Protein AF-A0A835YPR8-F1 (afdb_monomer_lite)

Radius of gyration: 21.12 Å; chains: 1; bounding box: 54×53×54 Å

Organism: NCBI:txid303371

Structure (mmCIF, N/CA/C/O backbone):
data_AF-A0A835YPR8-F1
#
_entry.id   AF-A0A835YPR8-F1
#
loop_
_atom_site.group_PDB
_atom_site.id
_atom_site.type_symbol
_atom_site.label_atom_id
_atom_site.label_alt_id
_atom_site.label_comp_id
_atom_site.label_asym_id
_atom_site.label_entity_id
_atom_site.label_seq_id
_atom_site.pdbx_PDB_ins_code
_atom_site.Cartn_x
_atom_site.Cartn_y
_atom_site.Cartn_z
_atom_site.occupancy
_atom_site.B_iso_or_equiv
_atom_site.auth_seq_id
_atom_site.auth_comp_id
_atom_site.auth_asym_id
_atom_site.auth_atom_id
_atom_site.pdbx_PDB_model_num
ATOM 1 N N . MET A 1 1 ? 5.626 -18.221 6.743 1.00 25.31 1 MET A N 1
ATOM 2 C CA . MET A 1 1 ? 4.381 -17.603 7.252 1.00 25.31 1 MET A CA 1
ATOM 3 C C . MET A 1 1 ? 4.537 -16.105 7.113 1.00 25.31 1 MET A C 1
ATOM 5 O O . MET A 1 1 ? 5.560 -15.636 7.593 1.00 25.31 1 MET A O 1
ATOM 9 N N . VAL A 1 2 ? 3.663 -15.399 6.387 1.00 25.19 2 VAL A N 1
ATOM 10 C CA . VAL A 1 2 ? 3.864 -14.004 5.937 1.00 25.19 2 VAL A CA 1
ATOM 11 C C . VAL A 1 2 ? 2.507 -13.285 5.785 1.00 25.19 2 VAL A C 1
ATOM 13 O O . VAL A 1 2 ? 1.526 -13.966 5.532 1.00 25.19 2 VAL A O 1
ATOM 16 N N . VAL A 1 3 ? 2.432 -11.959 6.000 1.00 24.17 3 VAL A N 1
ATOM 17 C CA . VAL A 1 3 ? 1.214 -11.118 5.876 1.00 24.17 3 VAL A CA 1
ATOM 18 C C . VAL A 1 3 ? 1.464 -9.903 4.958 1.00 24.17 3 VAL A C 1
ATOM 20 O O . VAL A 1 3 ? 2.558 -9.334 4.988 1.00 24.17 3 VAL A O 1
ATOM 23 N N . TRP A 1 4 ? 0.429 -9.548 4.177 1.00 26.36 4 TRP A N 1
ATOM 24 C CA . TRP A 1 4 ? 0.338 -8.565 3.076 1.00 26.36 4 TRP A CA 1
ATOM 25 C C . TRP A 1 4 ? 0.323 -7.077 3.503 1.00 26.36 4 TRP A C 1
ATOM 27 O O . TRP A 1 4 ? 0.083 -6.748 4.667 1.00 26.36 4 TRP A O 1
ATOM 37 N N . SER A 1 5 ? 0.621 -6.175 2.558 1.00 27.05 5 SER A N 1
ATOM 38 C CA . SER A 1 5 ? 0.618 -4.702 2.674 1.00 27.05 5 SER A CA 1
ATOM 39 C C . SER A 1 5 ? 0.740 -4.089 1.269 1.00 27.05 5 SER A C 1
ATOM 41 O O . SER A 1 5 ? 1.417 -4.672 0.434 1.00 27.05 5 SER A O 1
ATOM 43 N N . HIS A 1 6 ? 0.129 -2.942 0.974 1.00 33.72 6 HIS A N 1
ATOM 44 C CA . HIS A 1 6 ? 0.598 -2.079 -0.123 1.00 33.72 6 HIS A CA 1
ATOM 45 C C . HIS A 1 6 ? 1.735 -1.197 0.403 1.00 33.72 6 HIS A C 1
ATOM 47 O O . HIS A 1 6 ? 1.997 -1.163 1.611 1.00 33.72 6 HIS A O 1
ATOM 53 N N . GLY A 1 7 ? 2.492 -0.593 -0.504 1.00 24.62 7 GLY A N 1
ATOM 54 C CA . GLY A 1 7 ? 3.669 0.183 -0.165 1.00 24.62 7 GLY A CA 1
ATOM 55 C C . GLY A 1 7 ? 3.858 1.348 -1.114 1.00 24.62 7 GLY A C 1
ATOM 56 O O . GLY A 1 7 ? 4.845 1.343 -1.848 1.00 24.62 7 GLY A O 1
ATOM 57 N N . LEU A 1 8 ? 2.987 2.352 -1.017 1.00 27.53 8 LEU A N 1
ATOM 58 C CA . LEU A 1 8 ? 3.329 3.749 -1.267 1.00 27.53 8 LEU A CA 1
ATOM 59 C C . LEU A 1 8 ? 2.790 4.582 -0.096 1.00 27.53 8 LEU A C 1
ATOM 61 O O . LEU A 1 8 ? 1.647 5.018 -0.037 1.00 27.53 8 LEU A O 1
ATOM 65 N N . GLY A 1 9 ? 3.643 4.765 0.915 1.00 25.50 9 GLY A N 1
ATOM 66 C CA . GLY A 1 9 ? 3.306 5.590 2.065 1.00 25.50 9 GLY A CA 1
ATOM 67 C C . GLY A 1 9 ? 3.142 7.050 1.652 1.00 25.50 9 GLY A C 1
ATOM 68 O O . GLY A 1 9 ? 4.135 7.735 1.411 1.00 25.50 9 GLY A O 1
ATOM 69 N N . CYS A 1 10 ? 1.912 7.556 1.664 1.00 26.72 10 CYS A N 1
ATOM 70 C CA . CYS A 1 10 ? 1.673 8.990 1.729 1.00 26.72 10 CYS A CA 1
ATOM 71 C C . CYS A 1 10 ? 1.987 9.459 3.159 1.00 26.72 10 CYS A C 1
ATOM 73 O O . CYS A 1 10 ? 1.158 9.396 4.066 1.00 26.72 10 CYS A O 1
ATOM 75 N N . SER A 1 11 ? 3.225 9.902 3.396 1.00 25.67 11 SER A N 1
ATOM 76 C CA . SER A 1 11 ? 3.555 10.614 4.627 1.00 25.67 11 SER A CA 1
ATOM 77 C C . SER A 1 11 ? 2.973 12.025 4.543 1.00 25.67 11 SER A C 1
ATOM 79 O O . SER A 1 11 ? 3.531 12.877 3.847 1.00 25.67 11 SER A O 1
ATOM 81 N N . SER A 1 12 ? 1.916 12.332 5.296 1.00 29.94 12 SER A N 1
ATOM 82 C CA . SER A 1 12 ? 1.692 13.722 5.689 1.00 29.94 12 SER A CA 1
ATOM 83 C C . SER A 1 12 ? 2.864 14.114 6.594 1.00 29.94 12 SER A C 1
ATOM 85 O O . SER A 1 12 ? 2.920 13.721 7.761 1.00 29.94 12 SER A O 1
ATOM 87 N N . ARG A 1 13 ? 3.864 14.823 6.057 1.00 29.16 13 ARG A N 1
ATOM 88 C CA . ARG A 1 13 ? 4.950 15.377 6.873 1.00 29.16 13 ARG A CA 1
ATOM 89 C C . ARG A 1 13 ? 4.340 16.381 7.851 1.00 29.16 13 ARG A C 1
ATOM 91 O O . ARG A 1 13 ? 4.057 17.510 7.473 1.00 29.16 13 ARG A O 1
ATOM 98 N N . SER A 1 14 ? 4.191 16.006 9.118 1.00 28.14 14 SER A N 1
ATOM 99 C CA . SER A 1 14 ? 4.173 16.985 10.202 1.00 28.14 14 SER A CA 1
ATOM 100 C C . SER A 1 14 ? 5.612 17.156 10.685 1.00 28.14 14 SER A C 1
ATOM 102 O O . SER A 1 14 ? 6.095 16.396 11.527 1.00 28.14 14 SER A O 1
ATOM 104 N N . SER A 1 15 ? 6.344 18.118 10.129 1.00 23.69 15 SER A N 1
ATOM 105 C CA . SER A 1 15 ? 7.603 18.540 10.739 1.00 23.69 15 SER A CA 1
ATOM 106 C C . SER A 1 15 ? 7.287 19.195 12.082 1.00 23.69 15 SER A C 1
ATOM 108 O O . SER A 1 15 ? 6.647 20.244 12.127 1.00 23.69 15 SER A O 1
ATOM 110 N N . ARG A 1 16 ? 7.762 18.607 13.187 1.00 28.36 16 ARG A N 1
ATOM 111 C CA . ARG A 1 16 ? 8.001 19.369 14.420 1.00 28.36 16 ARG A CA 1
ATOM 112 C C . ARG A 1 16 ? 9.171 20.310 14.133 1.00 28.36 16 ARG A C 1
ATOM 114 O O . ARG A 1 16 ? 10.325 19.951 14.327 1.00 28.36 16 ARG A O 1
ATOM 121 N N . GLY A 1 17 ? 8.855 21.473 13.578 1.00 23.34 17 GLY A N 1
ATOM 122 C CA . GLY A 1 17 ? 9.789 22.545 13.272 1.00 23.34 17 GLY A CA 1
ATOM 123 C C . GLY A 1 17 ? 9.183 23.850 13.754 1.00 23.34 17 GLY A C 1
ATOM 124 O O . GLY A 1 17 ? 8.101 24.243 13.332 1.00 23.34 17 GLY A O 1
ATOM 125 N N . THR A 1 18 ? 9.861 24.474 14.702 1.00 27.58 18 THR A N 1
ATOM 126 C CA . THR A 1 18 ? 9.587 25.803 15.239 1.00 27.58 18 THR A CA 1
ATOM 127 C C . THR A 1 18 ? 9.317 26.830 14.133 1.00 27.58 18 THR A C 1
ATOM 129 O O . THR A 1 18 ? 10.159 27.015 13.261 1.00 27.58 18 THR A O 1
ATOM 132 N N . GLY A 1 19 ? 8.182 27.531 14.219 1.00 35.88 19 GLY A N 1
ATOM 133 C CA . GLY A 1 19 ? 7.984 28.867 13.648 1.00 35.88 19 GLY A CA 1
ATOM 134 C C . GLY A 1 19 ? 8.119 29.010 12.130 1.00 35.88 19 GLY A C 1
ATOM 135 O O . GLY A 1 19 ? 9.126 29.495 11.636 1.00 35.88 19 GLY A O 1
ATOM 136 N N . SER A 1 20 ? 7.063 28.685 11.392 1.00 28.92 20 SER A N 1
ATOM 137 C CA . SER A 1 20 ? 6.518 29.502 10.292 1.00 28.92 20 SER A CA 1
ATOM 138 C C . SER A 1 20 ? 5.337 28.750 9.678 1.00 28.92 20 SER A C 1
ATOM 140 O O . SER A 1 20 ? 5.299 27.523 9.661 1.00 28.92 20 SER A O 1
ATOM 142 N N . SER A 1 21 ? 4.319 29.487 9.253 1.00 33.50 21 SER A N 1
ATOM 143 C CA . SER A 1 21 ? 3.087 28.986 8.647 1.00 33.50 21 SER A CA 1
ATOM 144 C C . SER A 1 21 ? 3.374 28.247 7.335 1.00 33.50 21 SER A C 1
ATOM 146 O O . SER A 1 21 ? 3.358 28.844 6.261 1.00 33.50 21 SER A O 1
ATOM 148 N N . GLN A 1 22 ? 3.649 26.949 7.406 1.00 37.03 22 GLN A N 1
ATOM 149 C CA . GLN A 1 22 ? 3.585 26.077 6.241 1.00 37.03 22 GLN A CA 1
ATOM 150 C C . GLN A 1 22 ? 2.123 25.707 6.008 1.00 37.03 22 GLN A C 1
ATOM 152 O O . GLN A 1 22 ? 1.505 25.025 6.827 1.00 37.03 22 GLN A O 1
ATOM 157 N N . GLU A 1 23 ? 1.560 26.203 4.906 1.00 42.19 23 GLU A N 1
ATOM 158 C CA . GLU A 1 23 ? 0.269 25.752 4.392 1.00 42.19 23 GLU A CA 1
ATOM 159 C C . GLU A 1 23 ? 0.262 24.219 4.359 1.00 42.19 23 GLU A C 1
ATOM 161 O O . GLU A 1 23 ? 1.163 23.585 3.800 1.00 42.19 23 GLU A O 1
ATOM 166 N N . ARG A 1 24 ? -0.732 23.609 5.014 1.00 54.81 24 ARG A N 1
ATOM 167 C CA . ARG A 1 24 ? -0.944 22.163 4.946 1.00 54.81 24 ARG A CA 1
ATOM 168 C C . ARG A 1 24 ? -1.241 21.820 3.487 1.00 54.81 24 ARG A C 1
ATOM 170 O O . ARG A 1 24 ? -2.335 22.099 3.012 1.00 54.81 24 ARG A O 1
ATOM 177 N N . LYS A 1 25 ? -0.266 21.239 2.781 1.00 64.00 25 LYS A N 1
ATOM 178 C CA . LYS A 1 25 ? -0.488 20.685 1.443 1.00 64.00 25 LYS A CA 1
ATOM 179 C C . LYS A 1 25 ? -1.473 19.529 1.567 1.00 64.00 25 LYS A C 1
ATOM 181 O O . LYS A 1 25 ? -1.164 18.528 2.214 1.00 64.00 25 LYS A O 1
ATOM 186 N N . ASP A 1 26 ? -2.651 19.697 0.984 1.00 73.81 26 ASP A N 1
ATOM 187 C CA . ASP A 1 26 ? -3.618 18.619 0.860 1.00 73.81 26 ASP A CA 1
ATOM 188 C C . ASP A 1 26 ? -3.205 17.724 -0.306 1.00 73.81 26 ASP A C 1
ATOM 190 O O . ASP A 1 26 ? -3.221 18.144 -1.463 1.00 73.81 26 ASP A O 1
ATOM 194 N N . ASN A 1 27 ? -2.752 16.514 0.013 1.00 77.69 27 ASN A N 1
ATOM 195 C CA . ASN A 1 27 ? -2.231 15.606 -0.991 1.00 77.69 27 ASN A CA 1
ATOM 196 C C . ASN A 1 27 ? -3.365 14.760 -1.574 1.00 77.69 27 ASN A C 1
ATOM 198 O O . ASN A 1 27 ? -3.829 13.828 -0.919 1.00 77.69 27 ASN A O 1
ATOM 202 N N . LEU A 1 28 ? -3.846 15.119 -2.768 1.00 80.94 28 LEU A N 1
ATOM 203 C CA . LEU A 1 28 ? -4.968 14.448 -3.442 1.00 80.94 28 LEU A CA 1
ATOM 204 C C . LEU A 1 28 ? -6.220 14.282 -2.551 1.00 80.94 28 LEU A C 1
ATOM 206 O O . LEU A 1 28 ? -6.930 13.275 -2.624 1.00 80.94 28 LEU A O 1
ATOM 210 N N . GLY A 1 29 ? -6.502 15.264 -1.689 1.00 85.38 29 GLY A N 1
ATOM 211 C CA . GLY A 1 29 ? -7.652 15.235 -0.779 1.00 85.38 29 GLY A CA 1
ATOM 212 C C . GLY A 1 29 ? -7.444 14.428 0.505 1.00 85.38 29 GLY A C 1
ATOM 213 O O . GLY A 1 29 ? -8.376 14.320 1.300 1.00 85.38 29 GLY A O 1
ATOM 214 N N . PHE A 1 30 ? -6.264 13.839 0.732 1.00 87.12 30 PHE A N 1
ATOM 215 C CA . PHE A 1 30 ? -6.024 12.991 1.900 1.00 87.12 30 PHE A CA 1
ATOM 216 C C . PHE A 1 30 ? -6.062 13.769 3.220 1.00 87.12 30 PHE A C 1
ATOM 218 O O . PHE A 1 30 ? -6.621 13.289 4.207 1.00 87.12 30 PHE A O 1
ATOM 225 N N . ALA A 1 31 ? -5.489 14.978 3.266 1.00 83.38 31 ALA A N 1
ATOM 226 C CA . ALA A 1 31 ? -5.478 15.760 4.501 1.00 83.38 31 ALA A CA 1
ATOM 227 C C . ALA A 1 31 ? -6.904 16.175 4.873 1.00 83.38 31 ALA A C 1
ATOM 229 O O . ALA A 1 31 ? -7.288 16.086 6.039 1.00 83.38 31 ALA A O 1
ATOM 230 N N . HIS A 1 32 ? -7.697 16.565 3.875 1.00 86.62 32 HIS A N 1
ATOM 231 C CA . HIS A 1 32 ? -9.115 16.845 4.056 1.00 86.62 32 HIS A CA 1
ATOM 232 C C . HIS A 1 32 ? -9.889 15.603 4.520 1.00 86.62 32 HIS A C 1
ATOM 234 O O . HIS A 1 32 ? -10.604 15.666 5.517 1.00 86.62 32 HIS A O 1
ATOM 240 N N . PHE A 1 33 ? -9.675 14.453 3.871 1.00 91.81 33 PHE A N 1
ATOM 241 C CA . PHE A 1 33 ? -10.305 13.179 4.227 1.00 91.81 33 PHE A CA 1
ATOM 242 C C . PHE A 1 33 ? -10.088 12.806 5.700 1.00 91.81 33 PHE A C 1
ATOM 244 O O . PHE A 1 33 ? -11.042 12.420 6.379 1.00 91.81 33 PHE A O 1
ATOM 251 N N . VAL A 1 34 ? -8.852 12.946 6.199 1.00 89.19 34 VAL A N 1
ATOM 252 C CA . VAL A 1 34 ? -8.500 12.666 7.601 1.00 89.19 34 VAL A CA 1
ATOM 253 C C . VAL A 1 34 ? -9.155 13.665 8.554 1.00 89.19 34 VAL A C 1
ATOM 255 O O . VAL A 1 34 ? -9.670 13.258 9.593 1.00 89.19 34 VAL A O 1
ATOM 258 N N . LEU A 1 35 ? -9.155 14.959 8.215 1.00 88.81 35 LEU A N 1
ATOM 259 C CA . LEU A 1 35 ? -9.740 16.005 9.061 1.00 88.81 35 LEU A CA 1
ATOM 260 C C . LEU A 1 35 ? -11.258 15.857 9.207 1.00 88.81 35 LEU A C 1
ATOM 262 O O . LEU A 1 35 ? -11.773 16.014 10.312 1.00 88.81 35 LEU A O 1
ATOM 266 N N . GLU A 1 36 ? -11.966 15.513 8.132 1.00 92.81 36 GLU A N 1
ATOM 267 C CA . GLU A 1 36 ? -13.414 15.265 8.174 1.00 92.81 36 GLU A CA 1
ATOM 268 C C . GLU A 1 36 ? -13.797 14.021 8.984 1.00 92.81 36 GLU A C 1
ATOM 270 O O . GLU A 1 36 ? -14.925 13.923 9.455 1.00 92.81 36 GLU A O 1
ATOM 275 N N . ARG A 1 37 ? -12.864 13.076 9.151 1.00 93.50 37 ARG A N 1
ATOM 276 C CA . ARG A 1 37 ? -13.060 11.788 9.842 1.00 93.50 37 ARG A CA 1
ATOM 277 C C . ARG A 1 37 ? -12.245 11.705 11.130 1.00 93.50 37 ARG A C 1
ATOM 279 O O . ARG A 1 37 ? -11.821 10.621 11.540 1.00 93.50 37 ARG A O 1
ATOM 286 N N . ALA A 1 38 ? -11.953 12.852 11.743 1.00 90.25 38 ALA A N 1
ATOM 287 C CA . ALA A 1 38 ? -11.053 12.938 12.889 1.00 90.25 38 ALA A CA 1
ATOM 288 C C . ALA A 1 38 ? -11.496 12.040 14.058 1.00 90.25 38 ALA A C 1
ATOM 290 O O . ALA A 1 38 ? -10.653 11.468 14.741 1.00 90.25 38 ALA A O 1
ATOM 291 N N . ASP A 1 39 ? -12.800 11.863 14.257 1.00 93.88 39 ASP A N 1
ATOM 292 C CA . ASP A 1 39 ? -13.405 10.966 15.245 1.00 93.88 39 ASP A CA 1
ATOM 293 C C . ASP A 1 39 ? -13.124 9.478 14.958 1.00 93.88 39 ASP A C 1
ATOM 295 O O . ASP A 1 39 ? -12.775 8.719 15.871 1.00 93.88 39 ASP A O 1
ATOM 299 N N . VAL A 1 40 ? -13.195 9.064 13.690 1.00 94.19 40 VAL A N 1
ATOM 300 C CA . VAL A 1 40 ? -12.846 7.705 13.250 1.00 94.19 40 VAL A CA 1
ATOM 301 C C . VAL A 1 40 ? -11.364 7.439 13.499 1.00 94.19 40 VAL A C 1
ATOM 303 O O . VAL A 1 40 ? -11.005 6.442 14.129 1.00 94.19 40 VAL A O 1
ATOM 306 N N . PHE A 1 41 ? -10.490 8.355 13.073 1.00 94.38 41 PHE A N 1
ATOM 307 C CA . PHE A 1 41 ? -9.047 8.228 13.294 1.00 94.38 41 PHE A CA 1
ATOM 308 C C . PHE A 1 41 ? -8.683 8.278 14.782 1.00 94.38 41 PHE A C 1
ATOM 310 O O . PHE A 1 41 ? -7.836 7.501 15.226 1.00 94.38 41 PHE A O 1
ATOM 317 N N . GLN A 1 42 ? -9.354 9.112 15.579 1.00 93.00 42 GLN A N 1
ATOM 318 C CA . GLN A 1 42 ? -9.166 9.145 17.029 1.00 93.00 42 GLN A CA 1
ATOM 319 C C . GLN A 1 42 ? -9.588 7.823 17.679 1.00 93.00 42 GLN A C 1
ATOM 321 O O . GLN A 1 42 ? -8.906 7.344 18.582 1.00 93.00 42 GLN A O 1
ATOM 326 N N . SER A 1 43 ? -10.662 7.194 17.199 1.00 95.19 43 SER A N 1
ATOM 327 C CA . SER A 1 43 ? -11.097 5.876 17.678 1.00 95.19 43 SER A CA 1
ATOM 328 C C . SER A 1 43 ? -10.049 4.798 17.398 1.00 95.19 43 SER A C 1
ATOM 330 O O . SER A 1 43 ? -9.753 3.991 18.280 1.00 95.19 43 SER A O 1
ATOM 332 N N . LEU A 1 44 ? -9.428 4.826 16.213 1.00 95.44 44 LEU A N 1
ATOM 333 C CA . LEU A 1 44 ? -8.312 3.940 15.870 1.00 95.44 44 LEU A CA 1
ATOM 334 C C . LEU A 1 44 ? -7.089 4.192 16.762 1.00 95.44 44 LEU A C 1
ATOM 336 O O . LEU A 1 44 ? -6.524 3.245 17.301 1.00 95.44 44 LEU A O 1
ATOM 340 N N . VAL A 1 45 ? -6.702 5.454 16.969 1.00 95.31 45 VAL A N 1
ATOM 341 C CA . VAL A 1 45 ? -5.589 5.821 17.864 1.00 95.31 45 VAL A CA 1
ATOM 342 C C . VAL A 1 45 ? -5.853 5.349 19.294 1.00 95.31 45 VAL A C 1
ATOM 344 O O . VAL A 1 45 ? -4.972 4.759 19.916 1.00 95.31 45 VAL A O 1
ATOM 347 N N . ASN A 1 46 ? -7.069 5.546 19.800 1.00 95.00 46 ASN A N 1
ATOM 348 C CA . ASN A 1 46 ? -7.452 5.113 21.141 1.00 95.00 46 ASN A CA 1
ATOM 349 C C . ASN A 1 46 ? -7.437 3.585 21.273 1.00 95.00 46 ASN A C 1
ATOM 351 O O . ASN A 1 46 ? -7.040 3.076 22.315 1.00 95.00 46 ASN A O 1
ATOM 355 N N . ALA A 1 47 ? -7.824 2.842 20.232 1.00 96.19 47 ALA A N 1
ATOM 356 C CA . ALA A 1 47 ? -7.714 1.384 20.237 1.00 96.19 47 ALA A CA 1
ATOM 357 C C . ALA A 1 47 ? -6.254 0.926 20.377 1.00 96.19 47 ALA A C 1
ATOM 359 O O . ALA A 1 47 ? -5.959 0.048 21.187 1.00 96.19 47 ALA A O 1
ATOM 360 N N . VAL A 1 48 ? -5.327 1.580 19.667 1.00 95.25 48 VAL A N 1
ATOM 361 C CA . VAL A 1 48 ? -3.890 1.303 19.808 1.00 95.25 48 VAL A CA 1
ATOM 362 C C . VAL A 1 48 ? -3.399 1.641 21.215 1.00 95.25 48 VAL A C 1
ATOM 364 O O . VAL A 1 48 ? -2.738 0.806 21.823 1.00 95.25 48 VAL A O 1
ATOM 367 N N . ARG A 1 49 ? -3.749 2.818 21.752 1.00 95.81 49 ARG A N 1
ATOM 368 C CA . ARG A 1 49 ? -3.369 3.265 23.108 1.00 95.81 49 ARG A CA 1
ATOM 369 C C . ARG A 1 49 ? -3.820 2.303 24.196 1.00 95.81 49 ARG A C 1
ATOM 371 O O . ARG A 1 49 ? -3.009 1.913 25.029 1.00 95.81 49 ARG A O 1
ATOM 378 N N . ARG A 1 50 ? -5.075 1.847 24.125 1.00 97.00 50 ARG A N 1
ATOM 379 C CA . ARG A 1 50 ? -5.607 0.814 25.025 1.00 97.00 50 ARG A CA 1
ATOM 380 C C . ARG A 1 50 ? -4.838 -0.497 24.904 1.00 97.00 50 ARG A C 1
ATOM 382 O O . ARG A 1 50 ? -4.533 -1.117 25.914 1.00 97.00 50 ARG A O 1
ATOM 389 N N . ALA A 1 51 ? -4.514 -0.921 23.682 1.00 96.50 51 ALA A N 1
ATOM 390 C CA . ALA A 1 51 ? -3.786 -2.167 23.456 1.00 96.50 51 ALA A CA 1
ATOM 391 C C . ALA A 1 51 ? -2.346 -2.137 23.997 1.00 96.50 51 ALA A C 1
ATOM 393 O O . ALA A 1 51 ? -1.816 -3.189 24.351 1.00 96.50 51 ALA A O 1
ATOM 394 N N . VAL A 1 52 ? -1.721 -0.956 24.060 1.00 96.19 52 VAL A N 1
ATOM 395 C CA . VAL A 1 52 ? -0.373 -0.779 24.626 1.00 96.19 52 VAL A CA 1
ATOM 396 C C . VAL A 1 52 ? -0.368 -0.306 26.083 1.00 96.19 52 VAL A C 1
ATOM 398 O O . VAL A 1 52 ? 0.716 -0.163 26.641 1.00 96.19 52 VAL A O 1
ATOM 401 N N . ASP A 1 53 ? -1.542 -0.089 26.685 1.00 96.88 53 ASP A N 1
ATOM 402 C CA . ASP A 1 53 ? -1.718 0.447 28.044 1.00 96.88 53 ASP A CA 1
ATOM 403 C C . ASP A 1 53 ? -0.945 1.766 28.278 1.00 96.88 53 ASP A C 1
ATOM 405 O O . ASP A 1 53 ? -0.308 1.977 29.308 1.00 96.88 53 ASP A O 1
ATOM 409 N N . ASP A 1 54 ? -0.957 2.650 27.271 1.00 93.88 54 ASP A N 1
ATOM 410 C CA . ASP A 1 54 ? -0.276 3.953 27.291 1.00 93.88 54 ASP A CA 1
ATOM 411 C C . ASP A 1 54 ? -1.098 5.000 26.520 1.00 93.88 54 ASP A C 1
ATOM 413 O O . ASP A 1 54 ? -1.044 5.092 25.286 1.00 93.88 54 ASP A O 1
ATOM 417 N N . GLU A 1 55 ? -1.859 5.803 27.267 1.00 92.31 55 GLU A N 1
ATOM 418 C CA . GLU A 1 55 ? -2.716 6.884 26.755 1.00 92.31 55 GLU A CA 1
ATOM 419 C C . GLU A 1 55 ? -1.928 8.035 26.108 1.00 92.31 55 GLU A C 1
ATOM 421 O O . GLU A 1 55 ? -2.449 8.729 25.228 1.00 92.31 55 GLU A O 1
ATOM 426 N N . ASP A 1 56 ? -0.657 8.210 26.477 1.00 91.81 56 ASP A N 1
ATOM 427 C CA . ASP A 1 56 ? 0.215 9.256 25.938 1.00 91.81 56 ASP A CA 1
ATOM 428 C C . ASP A 1 56 ? 1.058 8.763 24.753 1.00 91.81 56 ASP A C 1
ATOM 430 O O . ASP A 1 56 ? 1.779 9.551 24.126 1.00 91.81 56 ASP A O 1
ATOM 434 N N . SER A 1 57 ? 0.935 7.481 24.388 1.00 90.12 57 SER A N 1
ATOM 435 C CA . SER A 1 57 ? 1.702 6.910 23.285 1.00 90.12 57 SER A CA 1
ATOM 436 C C . SER A 1 57 ? 1.491 7.679 21.978 1.00 90.12 57 SER A C 1
ATOM 438 O O . SER A 1 57 ? 0.383 8.097 21.597 1.00 90.12 57 SER A O 1
ATOM 440 N N . VAL A 1 58 ? 2.602 7.863 21.260 1.00 90.19 58 VAL A N 1
ATOM 441 C CA . VAL A 1 58 ? 2.614 8.418 19.908 1.00 90.19 58 VAL A CA 1
ATOM 442 C C . VAL A 1 58 ? 2.309 7.287 18.935 1.00 90.19 58 VAL A C 1
ATOM 444 O O . VAL A 1 58 ? 3.155 6.426 18.681 1.00 90.19 58 VAL A O 1
ATOM 447 N N . VAL A 1 59 ? 1.095 7.304 18.390 1.00 92.00 59 VAL A N 1
ATOM 448 C CA . VAL A 1 59 ? 0.601 6.294 17.451 1.00 92.00 59 VAL A CA 1
ATOM 449 C C . VAL A 1 59 ? 0.858 6.727 16.010 1.00 92.00 59 VAL A C 1
ATOM 451 O O . VAL A 1 59 ? 0.550 7.853 15.621 1.00 92.00 59 VAL A O 1
ATOM 454 N N . PHE A 1 60 ? 1.378 5.806 15.204 1.00 91.50 60 PHE A N 1
ATOM 455 C CA . PHE A 1 60 ? 1.493 5.939 13.757 1.00 91.50 60 PHE A CA 1
ATOM 456 C C . PHE A 1 60 ? 0.625 4.888 13.071 1.00 91.50 60 PHE A C 1
ATOM 458 O O . PHE A 1 60 ? 0.859 3.686 13.208 1.00 91.50 60 PHE A O 1
ATOM 465 N N . LEU A 1 61 ? -0.345 5.358 12.289 1.00 91.75 61 LEU A N 1
ATOM 466 C CA . LEU A 1 61 ? -1.118 4.544 11.357 1.00 91.75 61 LEU A CA 1
ATOM 467 C C . LEU A 1 61 ? -0.560 4.795 9.956 1.00 91.75 61 LEU A C 1
ATOM 469 O O . LEU A 1 61 ? -0.609 5.920 9.463 1.00 91.75 61 LEU A O 1
ATOM 473 N N . ALA A 1 62 ? -0.009 3.760 9.330 1.00 91.44 62 ALA A N 1
ATOM 474 C CA . ALA A 1 62 ? 0.422 3.808 7.941 1.00 91.44 62 ALA A CA 1
ATOM 475 C C . ALA A 1 62 ? -0.525 2.967 7.084 1.00 91.44 62 ALA A C 1
ATOM 477 O O . ALA A 1 62 ? -0.930 1.859 7.458 1.00 91.44 62 ALA A O 1
ATOM 478 N N . GLY A 1 63 ? -0.887 3.526 5.939 1.00 89.81 63 GLY A N 1
ATOM 479 C CA . GLY A 1 63 ? -1.882 2.963 5.050 1.00 89.81 63 GLY A CA 1
ATOM 480 C C . GLY A 1 63 ? -1.770 3.523 3.642 1.00 89.81 63 GLY A C 1
ATOM 481 O O . GLY A 1 63 ? -0.978 4.433 3.388 1.00 89.81 63 GLY A O 1
ATOM 482 N N . GLU A 1 64 ? -2.576 2.955 2.756 1.00 90.19 64 GLU A N 1
ATOM 483 C CA . GLU A 1 64 ? -2.679 3.344 1.356 1.00 90.19 64 GLU A CA 1
ATOM 484 C C . GLU A 1 64 ? -3.871 4.291 1.181 1.00 90.19 64 GLU A C 1
ATOM 486 O O . GLU A 1 64 ? -4.996 3.944 1.553 1.00 90.19 64 GLU A O 1
ATOM 491 N N . TRP A 1 65 ? -3.630 5.483 0.633 1.00 92.06 65 TRP A N 1
ATOM 492 C CA . TRP A 1 65 ? -4.682 6.365 0.127 1.00 92.06 65 TRP A CA 1
ATOM 493 C C . TRP A 1 65 ? -4.908 6.013 -1.341 1.00 92.06 65 TRP A C 1
ATOM 495 O O . TRP A 1 65 ? -4.003 6.189 -2.149 1.00 92.06 65 TRP A O 1
ATOM 505 N N . CYS A 1 66 ? -6.070 5.455 -1.671 1.00 90.81 66 CYS A N 1
ATOM 506 C CA . CYS A 1 66 ? -6.352 4.883 -2.991 1.00 90.81 66 CYS A CA 1
ATOM 507 C C . CYS A 1 66 ? -7.828 5.067 -3.363 1.00 90.81 66 CYS A C 1
ATOM 509 O O . CYS A 1 66 ? -8.623 5.514 -2.538 1.00 90.81 66 CYS A O 1
ATOM 511 N N . GLY A 1 67 ? -8.194 4.730 -4.599 1.00 90.06 67 GLY A N 1
ATOM 512 C CA . GLY A 1 67 ? -9.539 4.948 -5.135 1.00 90.06 67 GLY A CA 1
ATOM 513 C C . GLY A 1 67 ? -9.613 6.098 -6.132 1.00 90.06 67 GLY A C 1
ATOM 514 O O . GLY A 1 67 ? -8.773 7.000 -6.114 1.00 90.06 67 GLY A O 1
ATOM 515 N N . ASP A 1 68 ? -10.638 6.074 -6.985 1.00 87.88 68 ASP A N 1
ATOM 516 C CA . ASP A 1 68 ? -10.895 7.097 -8.003 1.00 87.88 68 ASP A CA 1
ATOM 517 C C . ASP A 1 68 ? -9.618 7.373 -8.842 1.00 87.88 68 ASP A C 1
ATOM 519 O O . ASP A 1 68 ? -8.834 6.465 -9.128 1.00 87.88 68 ASP A O 1
ATOM 523 N N . ALA A 1 69 ? -9.361 8.626 -9.213 1.00 79.94 69 ALA A N 1
ATOM 524 C CA . ALA A 1 69 ? -8.201 9.044 -9.996 1.00 79.94 69 ALA A CA 1
ATOM 525 C C . ALA A 1 69 ? -6.862 9.127 -9.222 1.00 79.94 69 ALA A C 1
ATOM 527 O O . ALA A 1 69 ? -5.948 9.804 -9.694 1.00 79.94 69 ALA A O 1
ATOM 528 N N . ILE A 1 70 ? -6.722 8.504 -8.039 1.00 77.56 70 ILE A N 1
ATOM 529 C CA . ILE A 1 70 ? -5.451 8.547 -7.285 1.00 77.56 70 ILE A CA 1
ATOM 530 C C . ILE A 1 70 ? -4.363 7.739 -8.002 1.00 77.56 70 ILE A C 1
ATOM 532 O O . ILE A 1 70 ? -3.242 8.214 -8.155 1.00 77.56 70 ILE A O 1
ATOM 536 N N . GLN A 1 71 ? -4.706 6.538 -8.470 1.00 74.81 71 GLN A N 1
ATOM 537 C CA . GLN A 1 71 ? -3.810 5.650 -9.215 1.00 74.81 71 GLN A CA 1
ATOM 538 C C . GLN A 1 71 ? -4.371 5.395 -10.618 1.00 74.81 71 GLN A C 1
ATOM 540 O O . GLN A 1 71 ? -5.482 5.815 -10.947 1.00 74.81 71 GLN A O 1
ATOM 545 N N . LYS A 1 72 ? -3.599 4.716 -11.468 1.00 77.50 72 LYS A N 1
ATOM 546 C CA . LYS A 1 72 ? -4.036 4.265 -12.797 1.00 77.50 72 LYS A CA 1
ATOM 547 C C . LYS A 1 72 ? -3.787 2.768 -12.939 1.00 77.50 72 LYS A C 1
ATOM 549 O O . LYS A 1 72 ? -2.858 2.233 -12.342 1.00 77.50 72 LYS A O 1
ATOM 554 N N . ASN A 1 73 ? -4.587 2.110 -13.777 1.00 79.38 73 ASN A N 1
ATOM 555 C CA . ASN A 1 73 ? -4.406 0.704 -14.161 1.00 79.38 73 ASN A CA 1
ATOM 556 C C . ASN A 1 73 ? -4.410 -0.292 -12.982 1.00 79.38 73 ASN A C 1
ATOM 558 O O . ASN A 1 73 ? -3.751 -1.329 -13.045 1.00 79.38 73 ASN A O 1
ATOM 562 N N . VAL A 1 74 ? -5.151 0.001 -11.910 1.00 85.94 74 VAL A N 1
ATOM 563 C CA . VAL A 1 74 ? -5.398 -0.926 -10.794 1.00 85.94 74 VAL A CA 1
ATOM 564 C C . VAL A 1 74 ? -6.885 -0.951 -10.462 1.00 85.94 74 VAL A C 1
ATOM 566 O O . VAL A 1 74 ? -7.573 0.059 -10.578 1.00 85.94 74 VAL A O 1
ATOM 569 N N . ALA A 1 75 ? -7.388 -2.094 -10.001 1.00 90.75 75 ALA A N 1
ATOM 570 C CA . ALA A 1 75 ? -8.803 -2.282 -9.669 1.00 90.75 75 ALA A CA 1
ATOM 571 C C . ALA A 1 75 ? -9.323 -1.310 -8.604 1.00 90.75 75 ALA A C 1
ATOM 573 O O . ALA A 1 75 ? -10.517 -1.035 -8.543 1.00 90.75 75 ALA A O 1
ATOM 574 N N . LEU A 1 76 ? -8.433 -0.818 -7.736 1.00 90.56 76 LEU A N 1
ATOM 575 C CA . LEU A 1 76 ? -8.801 0.123 -6.684 1.00 90.56 76 LEU A CA 1
ATOM 576 C C . LEU A 1 76 ? -9.337 1.440 -7.261 1.00 90.56 76 LEU A C 1
ATOM 578 O O . LEU A 1 76 ? -10.169 2.052 -6.608 1.00 90.56 76 LEU A O 1
ATOM 582 N N . CYS A 1 77 ? -8.946 1.838 -8.477 1.00 89.81 77 CYS A N 1
ATOM 583 C CA . CYS A 1 77 ? -9.446 3.045 -9.148 1.00 89.81 77 CYS A CA 1
ATOM 584 C C . CYS A 1 77 ? -10.959 3.014 -9.419 1.00 89.81 77 CYS A C 1
ATOM 586 O O . CYS A 1 77 ? -11.584 4.065 -9.508 1.00 89.81 77 CYS A O 1
ATOM 588 N N . GLU A 1 78 ? -11.558 1.822 -9.497 1.00 90.88 78 GLU A N 1
ATOM 589 C CA . GLU A 1 78 ? -13.004 1.637 -9.696 1.00 90.88 78 GLU A CA 1
ATOM 590 C C . GLU A 1 78 ? -13.818 1.847 -8.406 1.00 90.88 78 GLU A C 1
ATOM 592 O O . GLU A 1 78 ? -15.043 1.727 -8.402 1.00 90.88 78 GLU A O 1
ATOM 597 N N . LEU A 1 79 ? -13.147 2.127 -7.285 1.00 93.75 79 LEU A N 1
ATOM 598 C CA . LEU A 1 79 ? -13.763 2.323 -5.978 1.00 93.75 79 LEU A CA 1
ATOM 599 C C . LEU A 1 79 ? -13.630 3.785 -5.523 1.00 93.75 79 LEU A C 1
ATOM 601 O O . LEU A 1 79 ? -12.673 4.463 -5.903 1.00 93.75 79 LEU A O 1
ATOM 605 N N . PRO A 1 80 ? -14.549 4.287 -4.674 1.00 94.94 80 PRO A N 1
ATOM 606 C CA . PRO A 1 80 ? -14.414 5.610 -4.070 1.00 94.94 80 PRO A CA 1
ATOM 607 C C . PRO A 1 80 ? -13.108 5.754 -3.286 1.00 94.94 80 PRO A C 1
ATOM 609 O O . PRO A 1 80 ? -12.571 4.772 -2.770 1.00 94.94 80 PRO A O 1
ATOM 612 N N . ARG A 1 81 ? -12.627 6.993 -3.139 1.00 94.50 81 ARG A N 1
ATOM 613 C CA . ARG A 1 81 ? -11.407 7.262 -2.371 1.00 94.50 81 ARG A CA 1
ATOM 614 C C . ARG A 1 81 ? -11.531 6.758 -0.937 1.00 94.50 81 ARG A C 1
ATOM 616 O O . ARG A 1 81 ? -12.511 7.043 -0.247 1.00 94.50 81 ARG A O 1
ATOM 623 N N . MET A 1 82 ? -10.517 6.035 -0.492 1.00 95.56 82 MET A N 1
ATOM 624 C CA . MET A 1 82 ? -10.509 5.336 0.782 1.00 95.56 82 MET A CA 1
ATOM 625 C C . MET A 1 82 ? -9.095 5.235 1.348 1.00 95.56 82 MET A C 1
ATOM 627 O O . MET A 1 82 ? -8.102 5.314 0.622 1.00 95.56 82 MET A O 1
ATOM 631 N N . PHE A 1 83 ? -9.010 4.999 2.655 1.00 95.94 83 PHE A N 1
ATOM 632 C CA . PHE A 1 83 ? -7.745 4.759 3.339 1.00 95.94 83 PHE A CA 1
ATOM 633 C C . PHE A 1 83 ? -7.673 3.332 3.880 1.00 95.94 83 PHE A C 1
ATOM 635 O O . PHE A 1 83 ? -8.520 2.927 4.677 1.00 95.94 83 PHE A O 1
ATOM 642 N N . ILE A 1 84 ? -6.649 2.577 3.478 1.00 95.50 84 ILE A N 1
ATOM 643 C CA . ILE A 1 84 ? -6.446 1.182 3.888 1.00 95.50 84 ILE A CA 1
ATOM 644 C C . ILE A 1 84 ? -5.233 1.090 4.815 1.00 95.50 84 ILE A C 1
ATOM 646 O O . ILE A 1 84 ? -4.090 1.143 4.366 1.00 95.50 84 ILE A O 1
ATOM 650 N N . VAL A 1 85 ? -5.460 0.903 6.114 1.00 95.81 85 VAL A N 1
ATOM 651 C CA . VAL A 1 85 ? -4.397 0.738 7.117 1.00 95.81 85 VAL A CA 1
ATOM 652 C C . VAL A 1 85 ? -3.693 -0.607 6.932 1.00 95.81 85 VAL A C 1
ATOM 654 O O . VAL A 1 85 ? -4.341 -1.651 6.974 1.00 95.81 85 VAL A O 1
ATOM 657 N N . PHE A 1 86 ? -2.364 -0.604 6.793 1.00 93.12 86 PHE A N 1
ATOM 658 C CA . PHE A 1 86 ? -1.553 -1.824 6.641 1.00 93.12 86 PHE A CA 1
ATOM 659 C C . PHE A 1 86 ? -0.405 -1.956 7.652 1.00 93.12 86 PHE A C 1
ATOM 661 O O . PHE A 1 86 ? 0.287 -2.985 7.692 1.00 93.12 86 PHE A O 1
ATOM 668 N N . HIS A 1 87 ? -0.151 -0.920 8.453 1.00 93.44 87 HIS A N 1
ATOM 669 C CA . HIS A 1 87 ? 0.866 -0.939 9.496 1.00 93.44 87 HIS A CA 1
ATOM 670 C C . HIS A 1 87 ? 0.506 0.008 10.641 1.00 93.44 87 HIS A C 1
ATOM 672 O O . HIS A 1 87 ? 0.042 1.125 10.422 1.00 93.44 87 HIS A O 1
ATOM 678 N N . VAL A 1 88 ? 0.791 -0.432 11.864 1.00 95.00 88 VAL A N 1
ATOM 679 C CA . VAL A 1 88 ? 0.597 0.344 13.086 1.00 95.00 88 VAL A CA 1
ATOM 680 C C . VAL A 1 88 ? 1.879 0.302 13.907 1.00 95.00 88 VAL A C 1
ATOM 682 O O . VAL A 1 88 ? 2.503 -0.752 14.045 1.00 95.00 88 VAL A O 1
ATOM 685 N N . SER A 1 89 ? 2.271 1.438 14.476 1.00 93.75 89 SER A N 1
ATOM 686 C CA . SER A 1 89 ? 3.262 1.477 15.550 1.00 93.75 89 SER A CA 1
ATOM 687 C C . SER A 1 89 ? 2.860 2.436 16.664 1.00 93.75 89 SER A C 1
ATOM 689 O O . SER A 1 89 ? 2.121 3.391 16.445 1.00 93.75 89 SER A O 1
ATOM 691 N N . ALA A 1 90 ? 3.361 2.171 17.867 1.00 93.31 90 ALA A N 1
ATOM 692 C CA . ALA A 1 90 ? 3.214 3.022 19.042 1.00 93.31 90 ALA A CA 1
ATOM 693 C C . ALA A 1 90 ? 4.603 3.257 19.643 1.00 93.31 90 ALA A C 1
ATOM 695 O O . ALA A 1 90 ? 5.361 2.304 19.831 1.00 93.31 90 ALA A O 1
ATOM 696 N N . ASN A 1 91 ? 4.973 4.521 19.867 1.00 90.94 91 ASN A N 1
ATOM 697 C CA . ASN A 1 91 ? 6.301 4.922 20.354 1.00 90.94 91 ASN A CA 1
ATOM 698 C C . ASN A 1 91 ? 7.461 4.323 19.521 1.00 90.94 91 ASN A C 1
ATOM 700 O O . ASN A 1 91 ? 8.525 3.992 20.037 1.00 90.94 91 ASN A O 1
ATOM 704 N N . GLY A 1 92 ? 7.241 4.152 18.211 1.00 86.50 92 GLY A N 1
ATOM 705 C CA . GLY A 1 92 ? 8.196 3.542 17.276 1.00 86.50 92 GLY A CA 1
ATOM 706 C C . GLY A 1 92 ? 8.210 2.006 17.259 1.00 86.50 92 GLY A C 1
ATOM 707 O O . GLY A 1 92 ? 8.839 1.423 16.378 1.00 86.50 92 GLY A O 1
ATOM 708 N N . GLY A 1 93 ? 7.495 1.337 18.168 1.00 91.56 93 GLY A N 1
ATOM 709 C CA . GLY A 1 93 ? 7.362 -0.120 18.208 1.00 91.56 93 GLY A CA 1
ATOM 710 C C . GLY A 1 93 ? 6.209 -0.631 17.344 1.00 91.56 93 GLY A C 1
ATOM 711 O O . GLY A 1 93 ? 5.094 -0.121 17.439 1.00 91.56 93 GLY A O 1
ATOM 712 N N . TYR A 1 94 ? 6.466 -1.649 16.518 1.00 94.00 94 TYR A N 1
ATOM 713 C CA . TYR A 1 94 ? 5.446 -2.337 15.713 1.00 94.00 94 TYR A CA 1
ATOM 714 C C . TYR A 1 94 ? 4.302 -2.868 16.583 1.00 94.00 94 TYR A C 1
ATOM 716 O O . TYR A 1 94 ? 4.557 -3.500 17.608 1.00 94.00 94 TYR A O 1
ATOM 724 N N . GLN A 1 95 ? 3.066 -2.690 16.119 1.00 95.62 95 GLN A N 1
ATOM 725 C CA . GLN A 1 95 ? 1.874 -3.295 16.705 1.00 95.62 95 GLN A CA 1
ATOM 726 C C . GLN A 1 95 ? 1.195 -4.225 15.688 1.00 95.62 95 GLN A C 1
ATOM 728 O O . GLN A 1 95 ? 1.144 -3.902 14.495 1.00 95.62 95 GLN A O 1
ATOM 733 N N . PRO A 1 96 ? 0.672 -5.388 16.118 1.00 94.62 96 PRO A N 1
ATOM 734 C CA . PRO A 1 96 ? -0.118 -6.238 15.239 1.00 94.62 96 PRO A CA 1
ATOM 735 C C . PRO A 1 96 ? -1.408 -5.516 14.838 1.00 94.62 96 PRO A C 1
ATOM 737 O O . PRO A 1 96 ? -2.003 -4.812 15.642 1.00 94.62 96 PRO A O 1
ATOM 740 N N . LEU A 1 97 ? -1.882 -5.723 13.609 1.00 94.19 97 LEU A N 1
ATOM 741 C CA . LEU A 1 97 ? -3.097 -5.055 13.121 1.00 94.19 97 LEU A CA 1
ATOM 742 C C . LEU A 1 97 ? -4.368 -5.451 13.880 1.00 94.19 97 LEU A C 1
ATOM 744 O O . LEU A 1 97 ? -5.331 -4.693 13.862 1.00 94.19 97 LEU A O 1
ATOM 748 N N . SER A 1 98 ? -4.340 -6.578 14.597 1.00 94.94 98 SER A N 1
ATOM 749 C CA . SER A 1 98 ? -5.448 -7.037 15.435 1.00 94.94 98 SER A CA 1
ATOM 750 C C . SER A 1 98 ? -5.806 -6.067 16.564 1.00 94.94 98 SER A C 1
ATOM 752 O O . SER A 1 98 ? -6.910 -6.126 17.093 1.00 94.94 98 SER A O 1
ATOM 754 N N . VAL A 1 99 ? -4.917 -5.127 16.921 1.00 96.56 99 VAL A N 1
ATOM 755 C CA . VAL A 1 99 ? -5.257 -4.043 17.866 1.00 96.56 99 VAL A CA 1
ATOM 756 C C . VAL A 1 99 ? -6.371 -3.131 17.341 1.00 96.56 99 VAL A C 1
ATOM 758 O O . VAL A 1 99 ? -6.975 -2.397 18.115 1.00 96.56 99 VAL A O 1
ATOM 761 N N . LEU A 1 100 ? -6.643 -3.160 16.032 1.00 96.38 100 LEU A N 1
ATOM 762 C CA . LEU A 1 100 ? -7.697 -2.376 15.397 1.00 96.38 100 LEU A CA 1
ATOM 763 C C . LEU A 1 100 ? -9.002 -3.161 15.210 1.00 96.38 100 LEU A C 1
ATOM 765 O O . LEU A 1 100 ? -9.987 -2.549 14.803 1.00 96.38 100 LEU A O 1
ATOM 769 N N . ASP A 1 101 ? -9.038 -4.472 15.488 1.00 94.88 101 ASP A N 1
ATOM 770 C CA . ASP A 1 101 ? -10.168 -5.347 15.128 1.00 94.88 101 ASP A CA 1
ATOM 771 C C . ASP A 1 101 ? -11.493 -4.871 15.737 1.00 94.88 101 ASP A C 1
ATOM 773 O O . ASP A 1 101 ? -12.512 -4.856 15.048 1.00 94.88 101 ASP A O 1
ATOM 777 N N . GLU A 1 102 ? -11.474 -4.407 16.992 1.00 92.81 102 GLU A N 1
ATOM 778 C CA . GLU A 1 102 ? -12.655 -3.856 17.669 1.00 92.81 102 GLU A CA 1
ATOM 779 C C . GLU A 1 102 ? -13.278 -2.723 16.840 1.00 92.81 102 GLU A C 1
ATOM 781 O O . GLU A 1 102 ? -14.450 -2.789 16.482 1.00 92.81 102 GLU A O 1
ATOM 786 N N . VAL A 1 103 ? -12.480 -1.724 16.455 1.00 93.94 103 VAL A N 1
ATOM 787 C CA . VAL A 1 103 ? -12.955 -0.536 15.728 1.00 93.94 103 VAL A CA 1
ATOM 788 C C . VAL A 1 103 ? -13.252 -0.857 14.261 1.00 93.94 103 VAL A C 1
ATOM 790 O O . VAL A 1 103 ? -14.272 -0.420 13.725 1.00 93.94 103 VAL A O 1
ATOM 793 N N . MET A 1 104 ? -12.405 -1.658 13.613 1.00 93.50 104 MET A N 1
ATOM 794 C CA . MET A 1 104 ? -12.542 -2.052 12.204 1.00 93.50 104 MET A CA 1
ATOM 795 C C . MET A 1 104 ? -13.717 -3.010 11.960 1.00 93.50 104 MET A C 1
ATOM 797 O O . MET A 1 104 ? -14.206 -3.115 10.836 1.00 93.50 104 MET A O 1
ATOM 801 N N . SER A 1 105 ? -14.201 -3.699 12.997 1.00 89.56 105 SER A N 1
ATOM 802 C CA . SER A 1 105 ? -15.407 -4.528 12.900 1.00 89.56 105 SER A CA 1
ATOM 803 C C . SER A 1 105 ? -16.699 -3.705 12.828 1.00 89.56 105 SER A C 1
ATOM 805 O O . SER A 1 105 ? -17.700 -4.198 12.304 1.00 89.56 105 SER A O 1
ATOM 807 N N . THR A 1 106 ? -16.675 -2.450 13.287 1.00 89.38 106 THR A N 1
ATOM 808 C CA . THR A 1 106 ? -17.852 -1.572 13.337 1.00 89.38 106 THR A CA 1
ATOM 809 C C . THR A 1 106 ? -18.184 -0.931 11.987 1.00 89.38 106 THR A C 1
ATOM 811 O O . THR A 1 106 ? -17.350 -0.839 11.086 1.00 89.38 106 THR A O 1
ATOM 814 N N . GLU A 1 107 ? -19.410 -0.422 11.862 1.00 90.31 107 GLU A N 1
ATOM 815 C CA . GLU A 1 107 ? -19.850 0.307 10.667 1.00 90.31 107 GLU A CA 1
ATOM 816 C C . GLU A 1 107 ? -19.210 1.703 10.549 1.00 90.31 107 GLU A C 1
ATOM 818 O O . GLU A 1 107 ? -19.164 2.266 9.460 1.00 90.31 107 GLU A O 1
ATOM 823 N N . ILE A 1 108 ? -18.644 2.246 11.641 1.00 89.44 108 ILE A N 1
ATOM 824 C CA . ILE A 1 108 ? -18.069 3.600 11.650 1.00 89.44 108 ILE A CA 1
ATOM 825 C C . ILE A 1 108 ? -16.901 3.732 10.670 1.00 89.44 108 ILE A C 1
ATOM 827 O O . ILE A 1 108 ? -16.734 4.776 10.052 1.00 89.44 108 ILE A O 1
ATOM 831 N N . THR A 1 109 ? -16.103 2.678 10.498 1.00 93.00 109 THR A N 1
ATOM 832 C CA . THR A 1 109 ? -14.944 2.685 9.598 1.00 93.00 109 THR A CA 1
ATOM 833 C C . THR A 1 109 ? -15.390 2.487 8.149 1.00 93.00 109 THR A C 1
ATOM 835 O O . THR A 1 109 ? -15.050 3.306 7.292 1.00 93.00 109 THR A O 1
ATOM 838 N N . ARG A 1 110 ? -16.252 1.492 7.890 1.00 90.56 110 ARG A N 1
ATOM 839 C CA . ARG A 1 110 ? -16.808 1.193 6.556 1.00 90.56 110 ARG A CA 1
ATOM 840 C C . ARG A 1 110 ? -17.581 2.364 5.957 1.00 90.56 110 ARG A C 1
ATOM 842 O O . ARG A 1 110 ? -17.250 2.810 4.861 1.00 90.56 110 ARG A O 1
ATOM 849 N N . SER A 1 111 ? -18.531 2.926 6.704 1.00 94.12 111 SER A N 1
ATOM 850 C CA . SER A 1 111 ? -19.313 4.092 6.273 1.00 94.12 111 SER A CA 1
ATOM 851 C C . SER A 1 111 ? -18.454 5.346 6.049 1.00 94.12 111 SER A C 1
ATOM 853 O O . SER A 1 111 ? -18.871 6.259 5.343 1.00 94.12 111 SER A O 1
ATOM 855 N N . ASN A 1 112 ? -17.228 5.381 6.587 1.00 96.31 112 ASN A N 1
ATOM 856 C CA . ASN A 1 112 ? -16.263 6.457 6.369 1.00 96.31 112 ASN A CA 1
ATOM 857 C C . ASN A 1 112 ? -15.139 6.099 5.384 1.00 96.31 112 ASN A C 1
ATOM 859 O O . ASN A 1 112 ? -14.200 6.879 5.244 1.00 96.31 112 ASN A O 1
ATOM 863 N N . SER A 1 113 ? -15.227 4.979 4.658 1.00 96.69 113 SER A N 1
ATOM 864 C CA . SER A 1 113 ? -14.196 4.545 3.695 1.00 96.69 113 SER A CA 1
ATOM 865 C C . SER A 1 113 ? -12.799 4.410 4.321 1.00 96.69 113 SER A C 1
ATOM 867 O O . SER A 1 113 ? -11.779 4.702 3.696 1.00 96.69 113 SER A O 1
ATOM 869 N N . VAL A 1 114 ? -12.749 3.976 5.581 1.00 96.81 114 VAL A N 1
ATOM 870 C CA . VAL A 1 114 ? -11.517 3.605 6.278 1.00 96.81 114 VAL A CA 1
ATOM 871 C C . VAL A 1 114 ? -11.541 2.098 6.479 1.00 96.81 114 VAL A C 1
ATOM 873 O O . VAL A 1 114 ? -12.479 1.557 7.054 1.00 96.81 114 VAL A O 1
ATOM 876 N N . TYR A 1 115 ? -10.508 1.413 6.009 1.00 96.19 115 TYR A N 1
ATOM 877 C CA . TYR A 1 115 ? -10.419 -0.040 6.054 1.00 96.19 115 TYR A CA 1
ATOM 878 C C . TYR A 1 115 ? -9.089 -0.491 6.649 1.00 96.19 115 TYR A C 1
ATOM 880 O O . TYR A 1 115 ? -8.122 0.266 6.731 1.00 96.19 115 TYR A O 1
ATOM 888 N N . CYS A 1 116 ? -9.026 -1.762 7.033 1.00 95.00 116 CYS A N 1
ATOM 889 C CA . CYS A 1 116 ? -7.779 -2.438 7.352 1.00 95.00 116 CYS A CA 1
ATOM 890 C C . CYS A 1 116 ? -7.451 -3.436 6.248 1.00 95.00 116 CYS A C 1
ATOM 892 O O . CYS A 1 116 ? -8.336 -4.106 5.718 1.00 95.00 116 CYS A O 1
ATOM 894 N N . ILE A 1 117 ? -6.163 -3.598 5.971 1.00 92.44 117 ILE A N 1
ATOM 895 C CA . ILE A 1 117 ? -5.615 -4.587 5.042 1.00 92.44 117 ILE A CA 1
ATOM 896 C C . ILE A 1 117 ? -6.078 -6.025 5.376 1.00 92.44 117 ILE A C 1
ATOM 898 O O . ILE A 1 117 ? -6.093 -6.892 4.509 1.00 92.44 117 ILE A O 1
ATOM 902 N N . THR A 1 118 ? -6.488 -6.267 6.629 1.00 92.06 118 THR A N 1
ATOM 903 C CA . THR A 1 118 ? -7.019 -7.540 7.140 1.00 92.06 118 THR A CA 1
ATOM 904 C C . THR A 1 118 ? -8.453 -7.843 6.702 1.00 92.06 118 THR A C 1
ATOM 906 O O . THR A 1 118 ? -8.955 -8.920 7.013 1.00 92.06 118 THR A O 1
ATOM 909 N N . LEU A 1 119 ? -9.108 -6.943 5.953 1.00 91.81 119 LEU A N 1
ATOM 910 C CA . LEU A 1 119 ? -10.394 -7.214 5.297 1.00 91.81 119 LEU A CA 1
ATOM 911 C C . LEU A 1 119 ? -10.319 -8.443 4.375 1.00 91.81 119 LEU A C 1
ATOM 913 O O . LEU A 1 119 ? -11.316 -9.134 4.180 1.00 91.81 119 LEU A O 1
ATOM 917 N N . VAL A 1 120 ? -9.132 -8.725 3.833 1.00 92.06 120 VAL A N 1
ATOM 918 C CA . VAL A 1 120 ? -8.848 -9.923 3.043 1.00 92.06 120 VAL A CA 1
ATOM 919 C C . VAL A 1 120 ? -7.916 -10.864 3.795 1.00 92.06 120 VAL A C 1
ATOM 921 O O . VAL A 1 120 ? -7.043 -10.445 4.558 1.00 92.06 120 VAL A O 1
ATOM 924 N N . THR A 1 121 ? -8.082 -12.165 3.563 1.00 89.44 121 THR A N 1
ATOM 925 C CA . THR A 1 121 ? -7.204 -13.182 4.145 1.00 89.44 121 THR A CA 1
ATOM 926 C C . THR A 1 121 ? -5.789 -13.061 3.564 1.00 89.44 121 THR A C 1
ATOM 928 O O . THR A 1 121 ? -5.640 -13.022 2.342 1.00 89.44 121 THR A O 1
ATOM 931 N N . PRO A 1 122 ? -4.734 -13.023 4.398 1.00 88.88 122 PRO A N 1
ATOM 932 C CA . PRO A 1 122 ? -3.368 -12.948 3.902 1.00 88.88 122 PRO A CA 1
ATOM 933 C C . PRO A 1 122 ? -2.920 -14.267 3.269 1.00 88.88 122 PRO A C 1
ATOM 935 O O . PRO A 1 122 ? -3.196 -15.351 3.785 1.00 88.88 122 PRO A O 1
ATOM 938 N N . TYR A 1 123 ? -2.137 -14.167 2.197 1.00 90.69 123 TYR A N 1
ATOM 939 C CA . TYR A 1 123 ? -1.436 -15.307 1.614 1.00 90.69 123 TYR A CA 1
ATOM 940 C C . TYR A 1 123 ? -0.256 -15.734 2.479 1.00 90.69 123 TYR A C 1
ATOM 942 O O . TYR A 1 123 ? 0.489 -14.903 2.999 1.00 90.69 123 TYR A O 1
ATOM 950 N N . VAL A 1 124 ? -0.042 -17.045 2.590 1.00 91.19 124 VAL A N 1
ATOM 951 C CA . VAL A 1 124 ? 1.006 -17.614 3.438 1.00 91.19 124 VAL A CA 1
ATOM 952 C C . VAL A 1 124 ? 1.879 -18.559 2.625 1.00 91.19 124 VAL A C 1
ATOM 954 O O . VAL A 1 124 ? 1.475 -19.673 2.316 1.00 91.19 124 VAL A O 1
ATOM 957 N N . VAL A 1 125 ? 3.117 -18.139 2.363 1.00 92.88 125 VAL A N 1
ATOM 958 C CA . VAL A 1 125 ? 4.137 -18.968 1.703 1.00 92.88 125 VAL A CA 1
ATOM 959 C C . VAL A 1 125 ? 5.243 -19.339 2.700 1.00 92.88 125 VAL A C 1
ATOM 961 O O . VAL A 1 125 ? 5.588 -18.576 3.621 1.00 92.88 125 VAL A O 1
ATOM 964 N N . THR A 1 126 ? 5.776 -20.552 2.552 1.00 92.69 126 THR A N 1
ATOM 965 C CA . THR A 1 126 ? 6.973 -21.022 3.260 1.00 92.69 126 THR A CA 1
ATOM 966 C C . THR A 1 126 ? 8.140 -21.009 2.286 1.00 92.69 126 THR A C 1
ATOM 968 O O . THR A 1 126 ? 8.087 -21.665 1.256 1.00 92.69 126 THR A O 1
ATOM 971 N N . ILE A 1 127 ? 9.183 -20.253 2.623 1.00 90.62 127 ILE A N 1
ATOM 972 C CA . ILE A 1 127 ? 10.392 -20.124 1.810 1.00 90.62 127 ILE A CA 1
ATOM 973 C C . ILE A 1 127 ? 11.471 -21.018 2.419 1.00 90.62 127 ILE A C 1
ATOM 975 O O . ILE A 1 127 ? 11.863 -20.809 3.570 1.00 90.62 127 ILE A O 1
ATOM 979 N N . ASP A 1 128 ? 11.956 -21.989 1.647 1.00 89.38 128 ASP A N 1
ATOM 980 C CA . ASP A 1 128 ? 13.205 -22.687 1.945 1.00 89.38 128 ASP A CA 1
ATOM 981 C C . ASP A 1 128 ? 14.353 -21.952 1.250 1.00 89.38 128 ASP A C 1
ATOM 983 O O . ASP A 1 128 ? 14.444 -21.925 0.027 1.00 89.38 128 ASP A O 1
ATOM 987 N N . LEU A 1 129 ? 15.255 -21.353 2.028 1.00 88.75 129 LEU A N 1
ATOM 988 C CA . LEU A 1 129 ? 16.397 -20.614 1.478 1.00 88.75 129 LEU A CA 1
ATOM 989 C C . LEU A 1 129 ? 17.413 -21.517 0.758 1.00 88.75 129 LEU A C 1
ATOM 991 O O . LEU A 1 129 ? 18.315 -21.005 0.101 1.00 88.75 129 LEU A O 1
ATOM 995 N N . ARG A 1 130 ? 17.284 -22.843 0.881 1.00 94.94 130 ARG A N 1
ATOM 996 C CA . ARG A 1 130 ? 18.096 -23.819 0.142 1.00 94.94 130 ARG A CA 1
ATOM 997 C C . ARG A 1 130 ? 17.553 -24.091 -1.262 1.00 94.94 130 ARG A C 1
ATOM 999 O O . ARG A 1 130 ? 18.303 -24.594 -2.089 1.00 94.94 130 ARG A O 1
ATOM 1006 N N . ASP A 1 131 ? 16.293 -23.744 -1.523 1.00 93.00 131 ASP A N 1
ATOM 1007 C CA . ASP A 1 131 ? 15.636 -23.882 -2.823 1.00 93.00 131 ASP A CA 1
ATOM 1008 C C . ASP A 1 131 ? 14.909 -22.580 -3.187 1.00 93.00 131 ASP A C 1
ATOM 1010 O O . ASP A 1 131 ? 13.691 -22.417 -3.062 1.00 93.00 131 ASP A O 1
ATOM 1014 N N . THR A 1 132 ? 15.701 -21.603 -3.622 1.00 90.56 132 THR A N 1
ATOM 1015 C CA . THR A 1 132 ? 15.198 -20.281 -4.001 1.00 90.56 132 THR A CA 1
ATOM 1016 C C . THR A 1 132 ? 14.341 -20.313 -5.265 1.00 90.56 132 THR A C 1
ATOM 1018 O O . THR A 1 132 ? 13.520 -19.416 -5.446 1.00 90.56 132 THR A O 1
ATOM 1021 N N . ALA A 1 133 ? 14.486 -21.334 -6.117 1.00 91.31 133 ALA A N 1
ATOM 1022 C CA . ALA A 1 133 ? 13.682 -21.491 -7.325 1.00 91.31 133 ALA A CA 1
ATOM 1023 C C . ALA A 1 133 ? 12.244 -21.891 -6.977 1.00 91.31 133 ALA A C 1
ATOM 1025 O O . ALA A 1 133 ? 11.305 -21.242 -7.436 1.00 91.31 133 ALA A O 1
ATOM 1026 N N . ALA A 1 134 ? 12.070 -22.887 -6.101 1.00 91.75 134 ALA A N 1
ATOM 1027 C CA . ALA A 1 134 ? 10.750 -23.257 -5.595 1.00 91.75 134 ALA A CA 1
ATOM 1028 C C . ALA A 1 134 ? 10.087 -22.098 -4.833 1.00 91.75 134 ALA A C 1
ATOM 1030 O O . ALA A 1 134 ? 8.893 -21.844 -4.993 1.00 91.75 134 ALA A O 1
ATOM 1031 N N . ALA A 1 135 ? 10.869 -21.349 -4.047 1.00 90.56 135 ALA A N 1
ATOM 1032 C CA . ALA A 1 135 ? 10.375 -20.160 -3.361 1.00 90.56 135 ALA A CA 1
ATOM 1033 C C . ALA A 1 135 ? 9.895 -19.077 -4.341 1.00 90.56 135 ALA A C 1
ATOM 1035 O O . ALA A 1 135 ? 8.808 -18.534 -4.157 1.00 90.56 135 ALA A O 1
ATOM 1036 N N . ALA A 1 136 ? 10.676 -18.774 -5.383 1.00 90.00 136 ALA A N 1
ATOM 1037 C CA . ALA A 1 136 ? 10.305 -17.790 -6.397 1.00 90.00 136 ALA A CA 1
ATOM 1038 C C . ALA A 1 136 ? 9.035 -18.200 -7.157 1.00 90.00 136 ALA A C 1
ATOM 1040 O O . ALA A 1 136 ? 8.159 -17.361 -7.341 1.00 90.00 136 ALA A O 1
ATOM 1041 N N . ALA A 1 137 ? 8.902 -19.480 -7.525 1.00 92.50 137 ALA A N 1
ATOM 1042 C CA . ALA A 1 137 ? 7.705 -20.003 -8.182 1.00 92.50 137 ALA A CA 1
ATOM 1043 C C . ALA A 1 137 ? 6.452 -19.836 -7.305 1.00 92.50 137 ALA A C 1
ATOM 1045 O O . ALA A 1 137 ? 5.467 -19.256 -7.749 1.00 92.50 137 ALA A O 1
ATOM 1046 N N . ALA A 1 138 ? 6.519 -20.234 -6.030 1.00 93.56 138 ALA A N 1
ATOM 1047 C CA . ALA A 1 138 ? 5.389 -20.109 -5.107 1.00 93.56 138 ALA A CA 1
ATOM 1048 C C . ALA A 1 138 ? 4.978 -18.647 -4.845 1.00 93.56 138 ALA A C 1
ATOM 1050 O O . ALA A 1 138 ? 3.798 -18.343 -4.679 1.00 93.56 138 ALA A O 1
ATOM 1051 N N . LEU A 1 139 ? 5.943 -17.722 -4.787 1.00 94.38 139 LEU A N 1
ATOM 1052 C CA . LEU A 1 139 ? 5.656 -16.287 -4.683 1.00 94.38 139 LEU A CA 1
ATOM 1053 C C . LEU A 1 139 ? 5.055 -15.742 -5.990 1.00 94.38 139 LEU A C 1
ATOM 1055 O O . LEU A 1 139 ? 4.164 -14.891 -5.937 1.00 94.38 139 LEU A O 1
ATOM 1059 N N . GLY A 1 140 ? 5.532 -16.234 -7.137 1.00 93.31 140 GLY A N 1
ATOM 1060 C CA . GLY A 1 140 ? 5.047 -15.898 -8.475 1.00 93.31 140 GLY A CA 1
ATOM 1061 C C . GLY A 1 140 ? 3.577 -16.254 -8.660 1.00 93.31 140 GLY A C 1
ATOM 1062 O O . GLY A 1 140 ? 2.795 -15.366 -8.965 1.00 93.31 140 GLY A O 1
ATOM 1063 N N . GLU A 1 141 ? 3.177 -17.486 -8.333 1.00 95.00 141 GLU A N 1
ATOM 1064 C CA . GLU A 1 141 ? 1.778 -17.943 -8.423 1.00 95.00 141 GLU A CA 1
ATOM 1065 C C . GLU A 1 141 ? 0.809 -17.027 -7.655 1.00 95.00 141 GLU A C 1
ATOM 1067 O O . GLU A 1 141 ? -0.248 -16.645 -8.156 1.00 95.00 141 GLU A O 1
ATOM 1072 N N . VAL A 1 142 ? 1.178 -16.620 -6.434 1.00 94.94 142 VAL A N 1
ATOM 1073 C CA . VAL A 1 142 ? 0.358 -15.692 -5.638 1.00 94.94 142 VAL A CA 1
ATOM 1074 C C . VAL A 1 142 ? 0.314 -14.304 -6.278 1.00 94.94 142 VAL A C 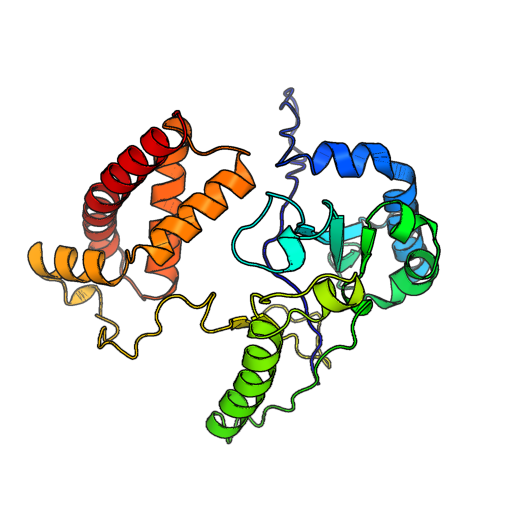1
ATOM 1076 O O . VAL A 1 142 ? -0.715 -13.632 -6.244 1.00 94.94 142 VAL A O 1
ATOM 1079 N N . THR A 1 143 ? 1.434 -13.857 -6.840 1.00 94.38 143 THR A N 1
ATOM 1080 C CA . THR A 1 143 ? 1.541 -12.539 -7.470 1.00 94.38 143 THR A CA 1
ATOM 1081 C C . THR A 1 143 ? 0.717 -12.472 -8.747 1.00 94.38 143 THR A C 1
ATOM 1083 O O . THR A 1 143 ? -0.007 -11.501 -8.925 1.00 94.38 143 THR A O 1
ATOM 1086 N N . GLU A 1 144 ? 0.763 -13.512 -9.579 1.00 93.50 144 GLU A N 1
ATOM 1087 C CA . GLU A 1 144 ? -0.053 -13.655 -10.787 1.00 93.50 144 GLU A CA 1
ATOM 1088 C C . GLU A 1 144 ? -1.544 -13.670 -10.444 1.00 93.50 144 GLU A C 1
ATOM 1090 O O . GLU A 1 144 ? -2.312 -12.925 -11.040 1.00 93.50 144 GLU A O 1
ATOM 1095 N N . ALA A 1 145 ? -1.955 -14.411 -9.410 1.00 93.31 145 ALA A N 1
ATOM 1096 C CA . ALA A 1 145 ? -3.350 -14.409 -8.969 1.00 93.31 145 ALA A CA 1
ATOM 1097 C C . ALA A 1 145 ? -3.833 -13.015 -8.515 1.00 93.31 145 ALA A C 1
ATOM 1099 O O . ALA A 1 145 ? -4.981 -12.639 -8.758 1.00 93.31 145 ALA A O 1
ATOM 1100 N N . VAL A 1 146 ? -2.966 -12.236 -7.855 1.00 93.12 146 VAL A N 1
ATOM 1101 C CA . VAL A 1 146 ? -3.272 -10.851 -7.458 1.00 93.12 146 VAL A CA 1
ATOM 1102 C C . VAL A 1 146 ? -3.270 -9.907 -8.659 1.00 93.12 146 VAL A C 1
ATOM 1104 O O . VAL A 1 146 ? -4.128 -9.025 -8.713 1.00 93.12 146 VAL A O 1
ATOM 1107 N N . ASP A 1 147 ? -2.348 -10.094 -9.604 1.00 90.06 147 ASP A N 1
ATOM 1108 C CA . ASP A 1 147 ? -2.294 -9.340 -10.858 1.00 90.06 147 ASP A CA 1
ATOM 1109 C C . ASP A 1 147 ? -3.561 -9.564 -11.671 1.00 90.06 147 ASP A C 1
ATOM 1111 O O . ASP A 1 147 ? -4.194 -8.608 -12.080 1.00 90.06 147 ASP A O 1
ATOM 1115 N N . GLU A 1 148 ? -4.025 -10.801 -11.825 1.00 92.00 148 GLU A N 1
ATOM 1116 C CA . GLU A 1 148 ? -5.286 -11.093 -12.511 1.00 92.00 148 GLU A CA 1
ATOM 1117 C C . GLU A 1 148 ? -6.500 -10.505 -11.783 1.00 92.00 148 GLU A C 1
ATOM 1119 O O . GLU A 1 148 ? -7.446 -10.028 -12.418 1.00 92.00 148 GLU A O 1
ATOM 1124 N N . ARG A 1 149 ? -6.498 -10.549 -10.444 1.00 92.31 149 ARG A N 1
ATOM 1125 C CA . ARG A 1 149 ? -7.616 -10.058 -9.641 1.00 92.31 149 ARG A CA 1
ATOM 1126 C C . ARG A 1 149 ? -7.177 -9.550 -8.273 1.00 92.31 149 ARG A C 1
ATOM 1128 O O . ARG A 1 149 ? -6.900 -10.327 -7.359 1.00 92.31 149 ARG A O 1
ATOM 1135 N N . CYS A 1 150 ? -7.275 -8.236 -8.075 1.00 94.44 150 CYS A N 1
ATOM 1136 C CA . CYS A 1 150 ? -7.021 -7.622 -6.775 1.00 94.44 150 CYS A CA 1
ATOM 1137 C C . CYS A 1 150 ? -8.016 -8.148 -5.714 1.00 94.44 150 CYS A C 1
ATOM 1139 O O . CYS A 1 150 ? -9.217 -7.863 -5.809 1.00 94.44 150 CYS A O 1
ATOM 1141 N N . PRO A 1 151 ? -7.559 -8.866 -4.666 1.00 94.88 151 PRO A N 1
ATOM 1142 C CA . PRO A 1 151 ? -8.459 -9.450 -3.673 1.00 94.88 151 PRO A CA 1
ATOM 1143 C C . PRO A 1 151 ? -9.156 -8.378 -2.831 1.00 94.88 151 PRO A C 1
ATOM 1145 O O . PRO A 1 151 ? -10.310 -8.547 -2.447 1.00 94.88 151 PRO A O 1
ATOM 1148 N N . PHE A 1 152 ? -8.476 -7.260 -2.562 1.00 94.75 152 PHE A N 1
ATOM 1149 C CA . PHE A 1 152 ? -9.037 -6.177 -1.758 1.00 94.75 152 PHE A CA 1
ATOM 1150 C C . PHE A 1 152 ? -10.136 -5.425 -2.504 1.00 94.75 152 PHE A C 1
ATOM 1152 O O . PHE A 1 152 ? -11.215 -5.214 -1.957 1.00 94.75 152 PHE A O 1
ATOM 1159 N N . ALA A 1 153 ? -9.895 -5.092 -3.775 1.00 94.25 153 ALA A N 1
ATOM 1160 C CA . ALA A 1 153 ? -10.914 -4.483 -4.619 1.00 94.25 153 ALA A CA 1
ATOM 1161 C C . ALA A 1 153 ? -12.122 -5.422 -4.788 1.00 94.25 153 ALA A C 1
ATOM 1163 O O . ALA A 1 153 ? -13.263 -4.984 -4.659 1.00 94.25 153 ALA A O 1
ATOM 1164 N N . ALA A 1 154 ? -11.873 -6.729 -4.958 1.00 95.25 154 ALA A N 1
ATOM 1165 C CA . ALA A 1 154 ? -12.921 -7.747 -5.028 1.00 95.25 154 ALA A CA 1
ATOM 1166 C C . ALA A 1 154 ? -13.770 -7.830 -3.753 1.00 95.25 154 ALA A C 1
ATOM 1168 O O . ALA A 1 154 ? -14.989 -7.971 -3.851 1.00 95.25 154 ALA A O 1
ATOM 1169 N N . ALA A 1 155 ? -13.162 -7.696 -2.571 1.00 95.12 155 ALA A N 1
ATOM 1170 C CA . ALA A 1 155 ? -13.887 -7.658 -1.300 1.00 95.12 155 ALA A CA 1
ATOM 1171 C C . ALA A 1 155 ? -14.820 -6.439 -1.170 1.00 95.12 155 ALA A C 1
ATOM 1173 O O . ALA A 1 155 ? -15.778 -6.483 -0.402 1.00 95.12 155 ALA A O 1
ATOM 1174 N N . LEU A 1 156 ? -14.561 -5.378 -1.938 1.00 94.94 156 LEU A N 1
ATOM 1175 C CA . LEU A 1 156 ? -15.372 -4.160 -2.001 1.00 94.94 156 LEU A CA 1
ATOM 1176 C C . LEU A 1 156 ? -16.249 -4.079 -3.264 1.00 94.94 156 LEU A C 1
ATOM 1178 O O . LEU A 1 156 ? -16.905 -3.067 -3.491 1.00 94.94 156 LEU A O 1
ATOM 1182 N N . GLY A 1 157 ? -16.301 -5.148 -4.066 1.00 95.19 157 GLY A N 1
ATOM 1183 C CA . GLY A 1 157 ? -17.194 -5.261 -5.222 1.00 95.19 157 GLY A CA 1
ATOM 1184 C C . GLY A 1 157 ? -16.619 -4.796 -6.564 1.00 95.19 157 GLY A C 1
ATOM 1185 O O . GLY A 1 157 ? -17.345 -4.827 -7.555 1.00 95.19 157 GLY A O 1
ATOM 1186 N N . ALA A 1 158 ? -15.341 -4.420 -6.633 1.00 93.06 158 ALA A N 1
ATOM 1187 C CA . ALA A 1 158 ? -14.659 -4.092 -7.888 1.00 93.06 158 ALA A CA 1
ATOM 1188 C C . ALA A 1 158 ? -13.882 -5.290 -8.461 1.00 93.06 158 ALA A C 1
ATOM 1190 O O . ALA A 1 158 ? -13.498 -6.221 -7.752 1.00 93.06 158 ALA A O 1
ATOM 1191 N N . VAL A 1 159 ? -13.633 -5.273 -9.770 1.00 92.88 159 VAL A N 1
ATOM 1192 C CA . VAL A 1 159 ? -12.882 -6.317 -10.481 1.00 92.88 159 VAL A CA 1
ATOM 1193 C C . VAL A 1 159 ? -11.812 -5.651 -11.330 1.00 92.88 159 VAL A C 1
ATOM 1195 O O . VAL A 1 159 ? -12.085 -4.670 -12.011 1.00 92.88 159 VAL A O 1
ATOM 1198 N N . GLY A 1 160 ? -10.602 -6.196 -11.305 1.00 89.31 160 GLY A N 1
ATOM 1199 C CA . GLY A 1 160 ? -9.495 -5.731 -12.128 1.00 89.31 160 GLY A CA 1
ATOM 1200 C C . GLY A 1 160 ? -8.156 -6.136 -11.532 1.00 89.31 160 GLY A C 1
ATOM 1201 O O . GLY A 1 160 ? -8.103 -6.843 -10.517 1.00 89.31 160 GLY A O 1
ATOM 1202 N N . HIS A 1 161 ? -7.091 -5.609 -12.125 1.00 88.75 161 HIS A N 1
ATOM 1203 C CA . HIS A 1 161 ? -5.734 -5.979 -11.765 1.00 88.75 161 HIS A CA 1
ATOM 1204 C C . HIS A 1 161 ? -5.290 -5.448 -10.397 1.00 88.75 161 HIS A C 1
ATOM 1206 O O . HIS A 1 161 ? -5.635 -4.329 -10.003 1.00 88.75 161 HIS A O 1
ATOM 1212 N N . GLY A 1 162 ? -4.525 -6.251 -9.660 1.00 89.75 162 GLY A N 1
ATOM 1213 C CA . GLY A 1 162 ? -3.789 -5.819 -8.471 1.00 89.75 162 GLY A CA 1
ATOM 1214 C C . GLY A 1 162 ? -2.314 -5.583 -8.787 1.00 89.75 162 GLY A C 1
ATOM 1215 O O . GLY A 1 162 ? -1.760 -6.224 -9.662 1.00 89.75 162 GLY A O 1
ATOM 1216 N N . GLU A 1 163 ? -1.646 -4.688 -8.058 1.00 86.81 163 GLU A N 1
ATOM 1217 C CA . GLU A 1 163 ? -0.239 -4.366 -8.355 1.00 86.81 163 GLU A CA 1
ATOM 1218 C C . GLU A 1 163 ? 0.734 -5.496 -7.974 1.00 86.81 163 GLU A C 1
ATOM 1220 O O . GLU A 1 163 ? 1.773 -5.699 -8.607 1.00 86.81 163 GLU A O 1
ATOM 1225 N N . GLY A 1 164 ? 0.424 -6.217 -6.891 1.00 89.56 164 GLY A N 1
ATOM 1226 C CA . GLY A 1 164 ? 1.283 -7.256 -6.341 1.00 89.56 164 GLY A CA 1
ATOM 1227 C C . GLY A 1 164 ? 1.140 -7.448 -4.833 1.00 89.56 164 GLY A C 1
ATOM 1228 O O . GLY A 1 164 ? 0.108 -7.153 -4.220 1.00 89.56 164 GLY A O 1
ATOM 1229 N N . VAL A 1 165 ? 2.198 -7.974 -4.215 1.00 90.06 165 VAL A N 1
ATOM 1230 C CA . VAL A 1 165 ? 2.182 -8.460 -2.830 1.00 90.06 165 VAL A CA 1
ATOM 1231 C C . VAL A 1 165 ? 3.412 -7.966 -2.076 1.00 90.06 165 VAL A C 1
ATOM 1233 O O . VAL A 1 165 ? 4.540 -8.233 -2.480 1.00 90.06 165 VAL A O 1
ATOM 1236 N N . VAL A 1 166 ? 3.221 -7.290 -0.938 1.00 90.38 166 VAL A N 1
ATOM 1237 C CA . VAL A 1 166 ? 4.297 -7.102 0.053 1.00 90.38 166 VAL A CA 1
ATOM 1238 C C . VAL A 1 166 ? 4.335 -8.297 0.996 1.00 90.38 166 VAL A C 1
ATOM 1240 O O . VAL A 1 166 ? 3.332 -8.683 1.589 1.00 90.38 166 VAL A O 1
ATOM 1243 N N . TRP A 1 167 ? 5.527 -8.837 1.186 1.00 91.31 167 TRP A N 1
ATOM 1244 C CA . TRP A 1 167 ? 5.830 -9.986 2.014 1.00 91.31 167 TRP A CA 1
ATOM 1245 C C . TRP A 1 167 ? 6.548 -9.537 3.289 1.00 91.31 167 TRP A C 1
ATOM 1247 O O . TRP A 1 167 ? 7.629 -8.962 3.228 1.00 91.31 167 TRP A O 1
ATOM 1257 N N . LYS A 1 168 ? 5.966 -9.825 4.457 1.00 90.62 168 LYS A N 1
ATOM 1258 C CA . LYS A 1 168 ? 6.559 -9.650 5.798 1.00 90.62 168 LYS A CA 1
ATOM 1259 C C . LYS A 1 168 ? 6.817 -10.994 6.479 1.00 90.62 168 LYS A C 1
ATOM 1261 O O . LYS A 1 168 ? 5.903 -11.799 6.582 1.00 90.62 168 LYS A O 1
ATOM 1266 N N . MET A 1 169 ? 7.988 -11.249 7.061 1.00 92.06 169 MET A N 1
ATOM 1267 C CA . MET A 1 169 ? 8.215 -12.487 7.832 1.00 92.06 169 MET A CA 1
ATOM 1268 C C . MET A 1 169 ? 7.245 -12.593 9.031 1.00 92.06 169 MET A C 1
ATOM 1270 O O . MET A 1 169 ? 7.437 -11.909 10.021 1.00 92.06 169 MET A O 1
ATOM 1274 N N . ALA A 1 170 ? 6.245 -13.479 9.037 1.00 87.62 170 ALA A N 1
ATOM 1275 C CA . ALA A 1 170 ? 5.197 -13.480 10.078 1.00 87.62 170 ALA A CA 1
ATOM 1276 C C . ALA A 1 170 ? 5.675 -13.855 11.482 1.00 87.62 170 ALA A C 1
ATOM 1278 O O . ALA A 1 170 ? 4.999 -13.528 12.448 1.00 87.62 170 ALA A O 1
ATOM 1279 N N . ARG A 1 171 ? 6.823 -14.529 11.630 1.00 88.62 171 ARG A N 1
ATOM 1280 C CA . ARG A 1 171 ? 7.427 -14.729 12.962 1.00 88.62 171 ARG A CA 1
ATOM 1281 C C . ARG A 1 171 ? 8.147 -13.480 13.474 1.00 88.62 171 ARG A C 1
ATOM 1283 O O . ARG A 1 171 ? 8.432 -13.396 14.663 1.00 88.62 171 ARG A O 1
ATOM 1290 N N . ARG A 1 172 ? 8.491 -12.549 12.580 1.00 90.94 172 ARG A N 1
ATOM 1291 C CA . ARG A 1 172 ? 9.166 -11.282 12.881 1.00 90.94 172 ARG A CA 1
ATOM 1292 C C . ARG A 1 172 ? 8.628 -10.151 11.991 1.00 90.94 172 ARG A C 1
ATOM 1294 O O . ARG A 1 172 ? 9.405 -9.554 11.243 1.00 90.94 172 ARG A O 1
ATOM 1301 N N . PRO A 1 173 ? 7.314 -9.862 12.026 1.00 88.75 173 PRO A N 1
ATOM 1302 C CA . PRO A 1 173 ? 6.710 -8.894 11.119 1.00 88.75 173 PRO A CA 1
ATOM 1303 C C . PRO A 1 173 ? 7.247 -7.483 11.356 1.00 88.75 173 PRO A C 1
ATOM 1305 O O . PRO A 1 173 ? 7.262 -6.697 10.427 1.00 88.75 173 PRO A O 1
ATOM 1308 N N . GLN A 1 174 ? 7.775 -7.186 12.544 1.00 89.38 174 GLN A N 1
ATOM 1309 C CA . GLN A 1 174 ? 8.450 -5.933 12.882 1.00 89.38 174 GLN A CA 1
ATOM 1310 C C . GLN A 1 174 ? 9.803 -5.730 12.178 1.00 89.38 174 GLN A C 1
ATOM 1312 O O . GLN A 1 174 ? 10.347 -4.630 12.190 1.00 89.38 174 GLN A O 1
ATOM 1317 N N . CYS A 1 175 ? 10.394 -6.783 11.605 1.00 89.00 175 CYS A N 1
ATOM 1318 C CA . CYS A 1 175 ? 11.710 -6.718 10.979 1.00 89.00 175 CYS A CA 1
ATOM 1319 C C . CYS A 1 175 ? 11.578 -6.230 9.531 1.00 89.00 175 CYS A C 1
ATOM 1321 O O . CYS A 1 175 ? 11.507 -7.033 8.602 1.00 89.00 175 CYS A O 1
ATOM 1323 N N . SER A 1 176 ? 11.531 -4.908 9.350 1.00 85.31 176 SER A N 1
ATOM 1324 C CA . SER A 1 176 ? 11.335 -4.272 8.039 1.00 85.31 176 SER A CA 1
ATOM 1325 C C . SER A 1 176 ? 12.432 -4.582 7.018 1.00 85.31 176 SER A C 1
ATOM 1327 O O . SER A 1 176 ? 12.169 -4.562 5.821 1.00 85.31 176 SER A O 1
ATOM 1329 N N . SER A 1 177 ? 13.638 -4.952 7.462 1.00 86.81 177 SER A N 1
ATOM 1330 C CA . SER A 1 177 ? 14.720 -5.415 6.580 1.00 86.81 177 SER A CA 1
ATOM 1331 C C . SER A 1 177 ? 14.445 -6.767 5.915 1.00 86.81 177 SER A C 1
ATOM 1333 O O . SER A 1 177 ? 15.124 -7.123 4.958 1.00 86.81 177 SER A O 1
A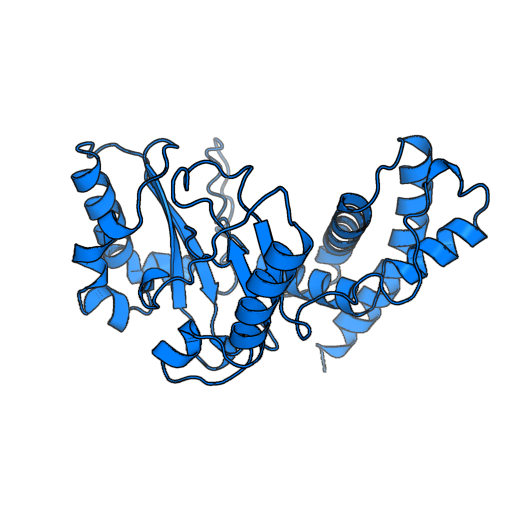TOM 1335 N N . LEU A 1 178 ? 13.462 -7.523 6.413 1.00 87.94 178 LEU A N 1
ATOM 1336 C CA . LEU A 1 178 ? 12.988 -8.772 5.815 1.00 87.94 178 LEU A CA 1
ATOM 1337 C C . LEU A 1 178 ? 11.689 -8.577 5.029 1.00 87.94 178 LEU A C 1
ATOM 1339 O O . LEU A 1 178 ? 11.040 -9.561 4.669 1.00 87.94 178 LEU A O 1
ATOM 1343 N N . TRP A 1 179 ? 11.272 -7.328 4.812 1.00 90.56 179 TRP A N 1
ATOM 1344 C CA . TRP A 1 179 ? 10.136 -7.030 3.958 1.00 90.56 179 TRP A CA 1
ATOM 1345 C C . TRP A 1 179 ? 10.601 -6.906 2.516 1.00 90.56 179 TRP A C 1
ATOM 1347 O O . TRP A 1 179 ? 11.603 -6.258 2.223 1.00 90.56 179 TRP A O 1
ATOM 1357 N N . PHE A 1 180 ? 9.847 -7.500 1.607 1.00 87.50 180 PHE A N 1
ATOM 1358 C CA . PHE A 1 180 ? 10.062 -7.343 0.175 1.00 87.50 180 PHE A CA 1
ATOM 1359 C C . PHE A 1 180 ? 8.717 -7.340 -0.539 1.00 87.50 180 PHE A C 1
ATOM 1361 O O . PHE A 1 180 ? 7.686 -7.590 0.077 1.00 87.50 180 PHE A O 1
ATOM 1368 N N . LYS A 1 181 ? 8.708 -7.032 -1.830 1.00 88.38 181 LYS A N 1
ATOM 1369 C CA . LYS A 1 181 ? 7.494 -7.049 -2.642 1.00 88.38 181 LYS A CA 1
ATOM 1370 C C . LYS A 1 181 ? 7.720 -7.824 -3.927 1.00 88.38 181 LYS A C 1
ATOM 1372 O O . LYS A 1 181 ? 8.824 -7.793 -4.463 1.00 88.38 181 LYS A O 1
ATOM 1377 N N . THR A 1 182 ? 6.677 -8.481 -4.400 1.00 89.00 182 THR A N 1
ATOM 1378 C CA . THR A 1 182 ? 6.562 -9.009 -5.760 1.00 89.00 182 THR A CA 1
ATOM 1379 C C . THR A 1 182 ? 5.483 -8.211 -6.481 1.00 89.00 182 THR A C 1
ATOM 1381 O O . THR A 1 182 ? 4.552 -7.725 -5.833 1.00 89.00 182 THR A O 1
ATOM 1384 N N . LYS A 1 183 ? 5.627 -8.011 -7.790 1.00 85.00 183 LYS A N 1
ATOM 1385 C CA . LYS A 1 183 ? 4.671 -7.250 -8.600 1.00 85.00 183 LYS A CA 1
ATOM 1386 C C . LYS A 1 183 ? 4.198 -8.087 -9.781 1.00 85.00 183 LYS A C 1
ATOM 1388 O O . LYS A 1 183 ? 4.944 -8.934 -10.256 1.00 85.00 183 LYS A O 1
ATOM 1393 N N . GLY A 1 184 ? 2.953 -7.877 -10.193 1.00 81.12 184 GLY A N 1
ATOM 1394 C CA . GLY A 1 184 ? 2.383 -8.513 -11.377 1.00 81.12 184 GLY A CA 1
ATOM 1395 C C . GLY A 1 184 ? 3.055 -8.034 -12.656 1.00 81.12 184 GLY A C 1
ATOM 1396 O O . GLY A 1 184 ? 3.615 -6.941 -12.677 1.00 81.12 184 GLY A O 1
ATOM 1397 N N . ALA A 1 185 ? 2.973 -8.804 -13.738 1.00 77.56 185 ALA A N 1
ATOM 1398 C CA . ALA A 1 185 ? 3.563 -8.427 -15.021 1.00 77.56 185 ALA A CA 1
ATOM 1399 C C . ALA A 1 185 ? 2.978 -7.112 -15.571 1.00 77.56 185 ALA A C 1
ATOM 1401 O O . ALA A 1 185 ? 3.690 -6.359 -16.235 1.00 77.56 185 ALA A O 1
ATOM 1402 N N . ALA A 1 186 ? 1.712 -6.800 -15.261 1.00 67.69 186 ALA A N 1
ATOM 1403 C CA . ALA A 1 186 ? 1.087 -5.532 -15.647 1.00 67.69 186 ALA A CA 1
ATOM 1404 C C . ALA A 1 186 ? 1.703 -4.304 -14.941 1.00 67.69 186 ALA A C 1
ATOM 1406 O O . ALA A 1 186 ? 1.625 -3.182 -15.451 1.00 67.69 186 ALA A O 1
ATOM 1407 N N . HIS A 1 187 ? 2.352 -4.501 -13.788 1.00 65.06 187 HIS A N 1
ATOM 1408 C CA . HIS A 1 187 ? 2.933 -3.433 -12.960 1.00 65.06 187 HIS A CA 1
ATOM 1409 C C . HIS A 1 187 ? 4.439 -3.571 -12.750 1.00 65.06 187 HIS A C 1
ATOM 1411 O O . HIS A 1 187 ? 5.076 -2.658 -12.208 1.00 65.06 187 HIS A O 1
ATOM 1417 N N . GLU A 1 188 ? 5.024 -4.680 -13.191 1.00 61.31 188 GLU A N 1
ATOM 1418 C CA . GLU A 1 188 ? 6.455 -4.845 -13.315 1.00 61.31 188 GLU A CA 1
ATOM 1419 C C . GLU A 1 188 ? 6.973 -3.934 -14.422 1.00 61.31 188 GLU A C 1
ATOM 1421 O O . GLU A 1 188 ? 6.492 -3.874 -15.554 1.00 61.31 188 GLU A O 1
ATOM 1426 N N . MET A 1 189 ? 8.024 -3.205 -14.075 1.00 54.31 189 MET A N 1
ATOM 1427 C CA . MET A 1 189 ? 8.941 -2.697 -15.077 1.00 54.31 189 MET A CA 1
ATOM 1428 C C . MET A 1 189 ? 9.472 -3.892 -15.870 1.00 54.31 189 MET A C 1
ATOM 1430 O O . MET A 1 189 ? 9.789 -4.891 -15.225 1.00 54.31 189 MET A O 1
ATOM 1434 N N . PRO A 1 190 ? 9.614 -3.814 -17.209 1.00 44.78 190 PRO A N 1
ATOM 1435 C CA . PRO A 1 190 ? 10.132 -4.915 -18.011 1.00 44.78 190 PRO A CA 1
ATOM 1436 C C . PRO A 1 190 ? 11.353 -5.540 -17.335 1.00 44.78 190 PRO A C 1
ATOM 1438 O O . PRO A 1 190 ? 12.420 -4.922 -17.255 1.00 44.78 190 PRO A O 1
ATOM 1441 N N . ALA A 1 191 ? 11.178 -6.743 -16.786 1.00 39.81 191 ALA A N 1
ATOM 1442 C CA . ALA A 1 191 ? 12.263 -7.441 -16.136 1.00 39.81 191 ALA A CA 1
ATOM 1443 C C . ALA A 1 191 ? 13.349 -7.727 -17.178 1.00 39.81 191 ALA A C 1
ATOM 1445 O O . ALA A 1 191 ? 13.093 -7.933 -18.366 1.00 39.81 191 ALA A O 1
ATOM 1446 N N . ARG A 1 192 ? 14.586 -7.757 -16.686 1.00 45.06 192 ARG A N 1
ATOM 1447 C CA . ARG A 1 192 ? 15.886 -7.913 -17.361 1.00 45.06 192 ARG A CA 1
ATOM 1448 C C . ARG A 1 192 ? 16.042 -9.142 -18.293 1.00 45.06 192 ARG A C 1
ATOM 1450 O O . ARG A 1 192 ? 17.163 -9.465 -18.675 1.00 45.06 192 ARG A O 1
ATOM 1457 N N . GLY A 1 193 ? 14.963 -9.821 -18.690 1.00 34.16 193 GLY A N 1
ATOM 1458 C CA . GLY A 1 193 ? 14.942 -10.893 -19.694 1.00 34.16 193 GLY A CA 1
ATOM 1459 C C . GLY A 1 193 ? 15.222 -10.414 -21.124 1.00 34.16 193 GLY A C 1
ATOM 1460 O O . GLY A 1 193 ? 15.624 -11.206 -21.970 1.00 34.16 193 GLY A O 1
ATOM 1461 N N . GLY A 1 194 ? 15.110 -9.105 -21.374 1.00 30.62 194 GLY A N 1
ATOM 1462 C CA . GLY A 1 194 ? 15.561 -8.430 -22.594 1.00 30.62 194 GLY A CA 1
ATOM 1463 C C . GLY A 1 194 ? 16.996 -7.891 -22.509 1.00 30.62 194 GLY A C 1
ATOM 1464 O O . GLY A 1 194 ? 17.242 -6.747 -22.865 1.00 30.62 194 GLY A O 1
ATOM 1465 N N . GLY A 1 195 ? 17.955 -8.662 -21.994 1.00 35.19 195 GLY A N 1
ATOM 1466 C CA . GLY A 1 195 ? 19.374 -8.471 -22.333 1.00 35.19 195 GLY A CA 1
ATOM 1467 C C . GLY A 1 195 ? 20.140 -7.266 -21.762 1.00 35.19 195 GLY A C 1
ATOM 1468 O O . GLY A 1 195 ? 21.273 -7.053 -22.192 1.00 35.19 195 GLY A O 1
ATOM 1469 N N . ILE A 1 196 ? 19.635 -6.510 -20.782 1.00 42.78 196 ILE A N 1
ATOM 1470 C CA . ILE A 1 196 ? 20.466 -5.490 -20.112 1.00 42.78 196 ILE A CA 1
ATOM 1471 C C . ILE A 1 196 ? 21.177 -6.151 -18.929 1.00 42.78 196 ILE A C 1
ATOM 1473 O O . ILE A 1 196 ? 20.680 -6.184 -17.802 1.00 42.78 196 ILE A O 1
ATOM 1477 N N . LYS A 1 197 ? 22.353 -6.734 -19.193 1.00 44.59 197 LYS A N 1
ATOM 1478 C CA . LYS A 1 197 ? 23.254 -7.194 -18.125 1.00 44.59 197 LYS A CA 1
ATOM 1479 C C . LYS A 1 197 ? 23.554 -6.011 -17.194 1.00 44.59 197 LYS A C 1
ATOM 1481 O O . LYS A 1 197 ? 23.725 -4.906 -17.707 1.00 44.59 197 LYS A O 1
ATOM 1486 N N . PRO A 1 198 ? 23.667 -6.211 -15.866 1.00 44.81 198 PRO A N 1
ATOM 1487 C CA . PRO A 1 198 ? 24.122 -5.156 -14.968 1.00 44.81 198 PRO A CA 1
ATOM 1488 C C . PRO A 1 198 ? 25.483 -4.651 -15.458 1.00 44.81 198 PRO A C 1
ATOM 1490 O O . PRO A 1 198 ? 26.499 -5.339 -15.349 1.00 44.81 198 PRO A O 1
ATOM 1493 N N . VAL A 1 199 ? 25.487 -3.468 -16.071 1.00 52.59 199 VAL A N 1
ATOM 1494 C CA . VAL A 1 199 ? 26.713 -2.817 -16.518 1.00 52.59 199 VAL A CA 1
ATOM 1495 C C . VAL A 1 199 ? 27.370 -2.256 -15.267 1.00 52.59 199 VAL A C 1
ATOM 1497 O O . VAL A 1 199 ? 26.760 -1.472 -14.541 1.00 52.59 199 VAL A O 1
ATOM 1500 N N . LYS A 1 200 ? 28.611 -2.662 -14.985 1.00 53.72 200 LYS A N 1
ATOM 1501 C CA . LYS A 1 200 ? 29.415 -1.967 -13.977 1.00 53.72 200 LYS A CA 1
ATOM 1502 C C . LYS A 1 200 ? 29.647 -0.554 -14.497 1.00 53.72 200 LYS A C 1
ATOM 1504 O O . LYS A 1 200 ? 30.308 -0.394 -15.514 1.00 53.72 200 LYS A O 1
ATOM 1509 N N . LEU A 1 201 ? 29.140 0.467 -13.810 1.00 53.19 201 LEU A N 1
ATOM 1510 C CA . LEU A 1 201 ? 29.222 1.852 -14.292 1.00 53.19 201 LEU A CA 1
ATOM 1511 C C . LEU A 1 201 ? 30.679 2.305 -14.536 1.00 53.19 201 LEU A C 1
ATOM 1513 O O . LEU A 1 201 ? 30.942 3.09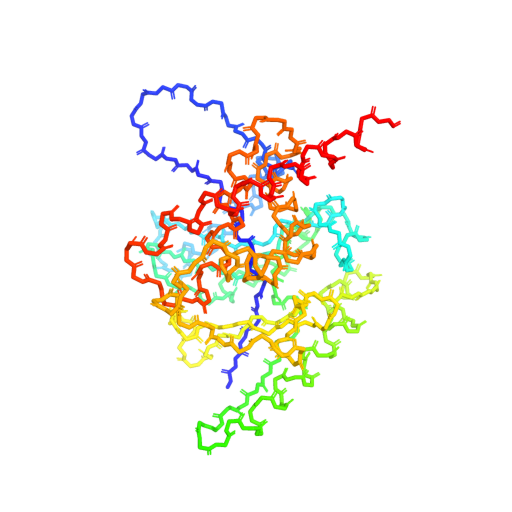4 -15.435 1.00 53.19 201 LEU A O 1
ATOM 1517 N N . ALA A 1 202 ? 31.640 1.716 -13.813 1.00 52.06 202 ALA A N 1
ATOM 1518 C CA . ALA A 1 202 ? 33.080 1.909 -14.007 1.00 52.06 202 ALA A CA 1
ATOM 1519 C C . ALA A 1 202 ? 33.621 1.458 -15.384 1.00 52.06 202 ALA A C 1
ATOM 1521 O O . ALA A 1 202 ? 34.738 1.825 -15.737 1.00 52.06 202 ALA A O 1
ATOM 1522 N N . SER A 1 203 ? 32.868 0.668 -16.163 1.00 51.69 203 SER A N 1
ATOM 1523 C CA . SER A 1 203 ? 33.230 0.286 -17.536 1.00 51.69 203 SER A CA 1
ATOM 1524 C C . SER A 1 203 ? 32.649 1.216 -18.605 1.00 51.69 203 SER A C 1
ATOM 1526 O O . SER A 1 203 ? 32.911 1.009 -19.787 1.00 51.69 203 SER A O 1
ATOM 1528 N N . LEU A 1 204 ? 31.848 2.220 -18.226 1.00 60.66 204 LEU A N 1
ATOM 1529 C CA . LEU A 1 204 ? 31.334 3.229 -19.151 1.00 60.66 204 LEU A CA 1
ATOM 1530 C C . LEU A 1 204 ? 32.425 4.277 -19.403 1.00 60.66 204 LEU A C 1
ATOM 1532 O O . LEU A 1 204 ? 32.472 5.323 -18.763 1.00 60.66 204 LEU A O 1
ATOM 1536 N N . SER A 1 205 ? 33.345 3.960 -20.311 1.00 58.84 205 SER A N 1
ATOM 1537 C CA . SER A 1 205 ? 34.509 4.801 -20.612 1.00 58.84 205 SER A CA 1
ATOM 1538 C C . SER A 1 205 ? 34.232 5.925 -21.615 1.00 58.84 205 SER A C 1
ATOM 1540 O O . SER A 1 205 ? 35.074 6.805 -21.774 1.00 58.84 205 SER A O 1
ATOM 1542 N N . ASP A 1 206 ? 33.084 5.914 -22.306 1.00 68.19 206 ASP A N 1
ATOM 1543 C CA . ASP A 1 206 ? 32.722 6.942 -23.285 1.00 68.19 206 ASP A CA 1
ATOM 1544 C C . ASP A 1 206 ? 31.255 7.410 -23.187 1.00 68.19 206 ASP A C 1
ATOM 1546 O O . ASP A 1 206 ? 30.383 6.767 -22.596 1.00 68.19 206 ASP A O 1
ATOM 1550 N N . CYS A 1 207 ? 30.974 8.571 -23.789 1.00 67.56 207 CYS A N 1
ATOM 1551 C CA . CYS A 1 207 ? 29.651 9.200 -23.788 1.00 67.56 207 CYS A CA 1
ATOM 1552 C C . CYS A 1 207 ? 28.562 8.380 -24.498 1.00 67.56 207 CYS A C 1
ATOM 1554 O O . CYS A 1 207 ? 27.379 8.620 -24.254 1.00 67.56 207 CYS A O 1
ATOM 1556 N N . ARG A 1 208 ? 28.925 7.463 -25.400 1.00 74.12 208 ARG A N 1
ATOM 1557 C CA . ARG A 1 208 ? 27.971 6.641 -26.149 1.00 74.12 208 ARG A CA 1
ATOM 1558 C C . ARG A 1 208 ? 27.454 5.507 -25.274 1.00 74.12 208 ARG A C 1
ATOM 1560 O O . ARG A 1 208 ? 26.242 5.346 -25.180 1.00 74.12 208 ARG A O 1
ATOM 1567 N N . ALA A 1 209 ? 28.341 4.804 -24.578 1.00 70.69 209 ALA A N 1
ATOM 1568 C CA . ALA A 1 209 ? 27.975 3.735 -23.657 1.00 70.69 209 ALA A CA 1
ATOM 1569 C C . ALA A 1 209 ? 27.066 4.253 -22.526 1.00 70.69 209 ALA A C 1
ATOM 1571 O O . ALA A 1 209 ? 26.089 3.601 -22.163 1.00 70.69 209 ALA A O 1
ATOM 1572 N N . VAL A 1 210 ? 27.326 5.469 -22.022 1.00 73.88 210 VAL A N 1
ATOM 1573 C CA . VAL A 1 210 ? 26.442 6.131 -21.045 1.00 73.88 210 VAL A CA 1
ATOM 1574 C C . VAL A 1 210 ? 25.052 6.393 -21.633 1.00 73.88 210 VAL A C 1
ATOM 1576 O O . VAL A 1 210 ? 24.057 6.143 -20.963 1.00 73.88 210 VAL A O 1
ATOM 1579 N N . ARG A 1 211 ? 24.951 6.862 -22.884 1.00 76.06 211 ARG A N 1
ATOM 1580 C CA . ARG A 1 211 ? 23.652 7.104 -23.541 1.00 76.06 211 ARG A CA 1
ATOM 1581 C C . ARG A 1 211 ? 22.874 5.817 -23.796 1.00 76.06 211 ARG A C 1
ATOM 1583 O O . ARG A 1 211 ? 21.675 5.794 -23.548 1.00 76.06 211 ARG A O 1
ATOM 1590 N N . GLU A 1 212 ? 23.542 4.769 -24.271 1.00 76.81 212 GLU A N 1
ATOM 1591 C CA . GLU A 1 212 ? 22.925 3.456 -24.498 1.00 76.81 212 GLU A CA 1
ATOM 1592 C C . GLU A 1 212 ? 22.398 2.874 -23.182 1.00 76.81 212 GLU A C 1
ATOM 1594 O O . GLU A 1 212 ? 21.262 2.412 -23.123 1.00 76.81 212 GLU A O 1
ATOM 1599 N N . TYR A 1 213 ? 23.175 2.995 -22.104 1.00 76.69 213 TYR A N 1
ATOM 1600 C CA . TYR A 1 213 ? 22.734 2.609 -20.770 1.00 76.69 213 TYR A CA 1
ATOM 1601 C C . TYR A 1 213 ? 21.522 3.426 -20.298 1.00 76.69 213 TYR A C 1
ATOM 1603 O O . TYR A 1 213 ? 20.526 2.840 -19.885 1.00 76.69 213 TYR A O 1
ATOM 1611 N N . VAL A 1 214 ? 21.563 4.762 -20.403 1.00 80.25 214 VAL A N 1
ATOM 1612 C CA . VAL A 1 214 ? 20.441 5.636 -20.013 1.00 80.25 214 VAL A CA 1
ATOM 1613 C C . VAL A 1 214 ? 19.169 5.294 -20.787 1.00 80.25 214 VAL A C 1
ATOM 1615 O O . VAL A 1 214 ? 18.114 5.174 -20.175 1.00 80.25 214 VAL A O 1
ATOM 1618 N N . ALA A 1 215 ? 19.253 5.082 -22.102 1.00 78.62 215 ALA A N 1
ATOM 1619 C CA . ALA A 1 215 ? 18.101 4.687 -22.914 1.00 78.62 215 ALA A CA 1
ATOM 1620 C C . ALA A 1 215 ? 17.519 3.330 -22.487 1.00 78.62 215 ALA A C 1
ATOM 1622 O O . ALA A 1 215 ? 16.309 3.127 -22.533 1.00 78.62 215 ALA A O 1
ATOM 1623 N N . ALA A 1 216 ? 18.380 2.413 -22.050 1.00 75.50 216 ALA A N 1
ATOM 1624 C CA . ALA A 1 216 ? 17.988 1.085 -21.610 1.00 75.50 216 ALA A CA 1
ATOM 1625 C C . ALA A 1 216 ? 17.311 1.096 -20.224 1.00 75.50 216 ALA A C 1
ATOM 1627 O O . ALA A 1 216 ? 16.384 0.324 -19.988 1.00 75.50 216 ALA A O 1
ATOM 1628 N N . VAL A 1 217 ? 17.747 1.975 -19.311 1.00 76.50 217 VAL A N 1
ATOM 1629 C CA . VAL A 1 217 ? 17.195 2.058 -17.946 1.00 76.50 217 VAL A CA 1
ATOM 1630 C C . VAL A 1 217 ? 16.040 3.053 -17.811 1.00 76.50 217 VAL A C 1
ATOM 1632 O O . VAL A 1 217 ? 15.160 2.836 -16.983 1.00 76.50 217 VAL A O 1
ATOM 1635 N N . CYS A 1 218 ? 15.993 4.125 -18.602 1.00 83.19 218 CYS A N 1
ATOM 1636 C CA . CYS A 1 218 ? 14.892 5.096 -18.621 1.00 83.19 218 CYS A CA 1
ATOM 1637 C C . CYS A 1 218 ? 13.778 4.650 -19.579 1.00 83.19 218 CYS A C 1
ATOM 1639 O O . CYS A 1 218 ? 13.445 5.359 -20.527 1.00 83.19 218 CYS A O 1
ATOM 1641 N N . THR A 1 219 ? 13.220 3.458 -19.360 1.00 84.12 219 THR A N 1
ATOM 1642 C CA . THR A 1 219 ? 12.091 2.955 -20.157 1.00 84.12 219 THR A CA 1
ATOM 1643 C C . THR A 1 219 ? 10.861 3.849 -19.983 1.00 84.12 219 THR A C 1
ATOM 1645 O O . THR A 1 219 ? 10.688 4.442 -18.919 1.00 84.12 219 THR A O 1
ATOM 1648 N N . ASN A 1 220 ? 9.962 3.905 -20.977 1.00 83.75 220 ASN A N 1
ATOM 1649 C CA . ASN A 1 220 ? 8.712 4.677 -20.863 1.00 83.75 220 ASN A CA 1
ATOM 1650 C C . ASN A 1 220 ? 7.941 4.343 -19.580 1.00 83.75 220 ASN A C 1
ATOM 1652 O O . ASN A 1 220 ? 7.496 5.255 -18.897 1.00 83.75 220 ASN A 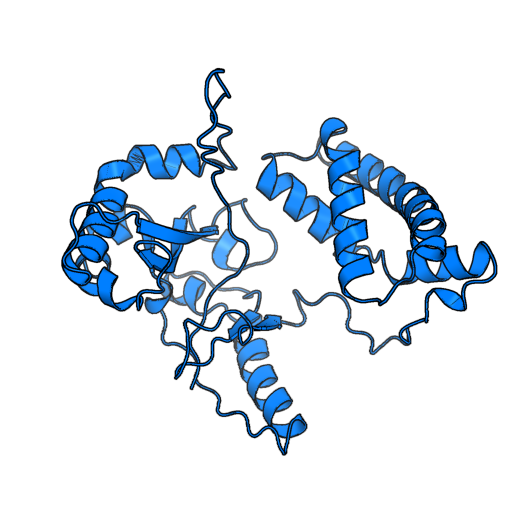O 1
ATOM 1656 N N . ARG A 1 221 ? 7.893 3.063 -19.182 1.00 81.00 221 ARG A N 1
ATOM 1657 C CA . ARG A 1 221 ? 7.242 2.658 -17.931 1.00 81.00 221 ARG A CA 1
ATOM 1658 C C . ARG A 1 221 ? 7.877 3.310 -16.695 1.00 81.00 221 ARG A C 1
ATOM 1660 O O . ARG A 1 221 ? 7.145 3.733 -15.807 1.00 81.00 221 ARG A O 1
ATOM 1667 N N . ARG A 1 222 ? 9.211 3.457 -16.642 1.00 84.56 222 ARG A N 1
ATOM 1668 C CA . ARG A 1 222 ? 9.893 4.175 -15.544 1.00 84.56 222 ARG A CA 1
ATOM 1669 C C . ARG A 1 222 ? 9.477 5.636 -15.503 1.00 84.56 222 ARG A C 1
ATOM 1671 O O . ARG A 1 222 ? 9.291 6.204 -14.431 1.00 84.56 222 ARG A O 1
ATOM 1678 N N . LEU A 1 223 ? 9.388 6.248 -16.679 1.00 88.44 223 LEU A N 1
ATOM 1679 C CA . LEU A 1 223 ? 9.044 7.658 -16.814 1.00 88.44 223 LEU A CA 1
ATOM 1680 C C . LEU A 1 223 ? 7.589 7.901 -16.411 1.00 88.44 223 LEU A C 1
ATOM 1682 O O . LEU A 1 223 ? 7.313 8.828 -15.658 1.00 88.44 223 LEU A O 1
ATOM 1686 N N . GLU A 1 224 ? 6.680 7.018 -16.816 1.00 86.12 224 GLU A N 1
ATOM 1687 C CA . GLU A 1 224 ? 5.281 7.020 -16.384 1.00 86.12 224 GLU A CA 1
ATOM 1688 C C . GLU A 1 224 ? 5.156 6.862 -14.865 1.00 86.12 224 GLU A C 1
ATOM 1690 O O . GLU A 1 224 ? 4.458 7.653 -14.242 1.00 86.12 224 GLU A O 1
ATOM 1695 N N . GLN A 1 225 ? 5.890 5.932 -14.244 1.00 79.12 225 GLN A N 1
ATOM 1696 C CA . GLN A 1 225 ? 5.901 5.774 -12.782 1.00 79.12 225 GLN A CA 1
ATOM 1697 C C . GLN A 1 225 ? 6.428 7.018 -12.058 1.00 79.12 225 GLN A C 1
ATOM 1699 O O . GLN A 1 225 ? 5.908 7.408 -11.014 1.00 79.12 225 GLN A O 1
ATOM 1704 N N . GLY A 1 226 ? 7.445 7.679 -12.614 1.00 86.62 226 GLY A N 1
ATOM 1705 C CA . GLY A 1 226 ? 7.912 8.954 -12.079 1.00 86.62 226 GLY A CA 1
ATOM 1706 C C . GLY A 1 226 ? 6.839 10.040 -12.167 1.00 86.62 226 GLY A C 1
ATOM 1707 O O . GLY A 1 226 ? 6.712 10.854 -11.256 1.00 86.62 226 GLY A O 1
ATOM 1708 N N . LEU A 1 227 ? 6.042 10.046 -13.238 1.00 86.06 227 LEU A N 1
ATOM 1709 C CA . LEU A 1 227 ? 4.949 10.997 -13.428 1.00 86.06 227 LEU A CA 1
ATOM 1710 C C . LEU A 1 227 ? 3.771 10.708 -12.485 1.00 86.06 227 LEU A C 1
ATOM 1712 O O . LEU A 1 227 ? 3.191 11.642 -11.927 1.00 86.06 227 LEU A O 1
ATOM 1716 N N . GLU A 1 228 ? 3.457 9.425 -12.279 1.00 81.00 228 GLU A N 1
ATOM 1717 C CA . GLU A 1 228 ? 2.515 8.935 -11.265 1.00 81.00 228 GLU A CA 1
ATOM 1718 C C . GLU A 1 228 ? 2.951 9.437 -9.881 1.00 81.00 228 GLU A C 1
ATOM 1720 O O . GLU A 1 228 ? 2.184 10.146 -9.240 1.00 81.00 228 GLU A O 1
ATOM 1725 N N . TYR A 1 229 ? 4.215 9.233 -9.488 1.00 84.25 229 TYR A N 1
ATOM 1726 C CA . TYR A 1 229 ? 4.762 9.737 -8.221 1.00 84.25 229 TYR A CA 1
ATOM 1727 C C . TYR A 1 229 ? 4.620 11.259 -8.061 1.00 84.25 229 TYR A C 1
ATOM 1729 O O . TYR A 1 229 ? 4.220 11.741 -7.003 1.00 84.25 229 TYR A O 1
ATOM 1737 N N . ILE A 1 230 ? 4.945 12.045 -9.093 1.00 84.75 230 ILE A N 1
ATOM 1738 C CA . ILE A 1 230 ? 4.787 13.505 -9.021 1.00 84.75 230 ILE A CA 1
ATOM 1739 C C . ILE A 1 230 ? 3.320 13.885 -8.837 1.00 84.75 230 ILE A C 1
ATOM 1741 O O . ILE A 1 230 ? 3.006 14.727 -7.997 1.00 84.75 230 ILE A O 1
ATOM 1745 N N . THR A 1 231 ? 2.423 13.244 -9.579 1.00 79.38 231 THR A N 1
ATOM 1746 C CA . THR A 1 231 ? 0.981 13.480 -9.457 1.00 79.38 231 THR A CA 1
ATOM 1747 C C . THR A 1 231 ? 0.484 13.099 -8.061 1.00 79.38 231 THR A C 1
ATOM 1749 O O . THR A 1 231 ? -0.250 13.866 -7.445 1.00 79.38 231 THR A O 1
ATOM 1752 N N . GLU A 1 232 ? 0.958 11.978 -7.518 1.00 71.81 232 GLU A N 1
ATOM 1753 C CA . GLU A 1 232 ? 0.648 11.501 -6.170 1.00 71.81 232 GLU A CA 1
ATOM 1754 C C . GLU A 1 232 ? 1.181 12.398 -5.056 1.00 71.81 232 GLU A C 1
ATOM 1756 O O . GLU A 1 232 ? 0.598 12.401 -3.981 1.00 71.81 232 GLU A O 1
ATOM 1761 N N . MET A 1 233 ? 2.283 13.123 -5.263 1.00 75.12 233 MET A N 1
ATOM 1762 C CA . MET A 1 233 ? 2.897 13.977 -4.236 1.00 75.12 233 MET A CA 1
ATOM 1763 C C . MET A 1 233 ? 2.458 15.442 -4.310 1.00 75.12 233 MET A C 1
ATOM 1765 O O . MET A 1 233 ? 2.536 16.163 -3.308 1.00 75.12 233 MET A O 1
ATOM 1769 N N . TYR A 1 234 ? 2.052 15.901 -5.496 1.00 77.44 234 TYR A N 1
ATOM 1770 C CA . TYR A 1 234 ? 1.776 17.312 -5.780 1.00 77.44 234 TYR A CA 1
ATOM 1771 C C . TYR A 1 234 ? 0.359 17.579 -6.288 1.00 77.44 234 TYR A C 1
ATOM 1773 O O . TYR A 1 234 ? -0.010 18.739 -6.462 1.00 77.44 234 TYR A O 1
ATOM 1781 N N . GLY A 1 235 ? -0.440 16.537 -6.524 1.00 67.00 235 GLY A N 1
ATOM 1782 C CA . GLY A 1 235 ? -1.794 16.623 -7.073 1.00 67.00 235 GLY A CA 1
ATOM 1783 C C . GLY A 1 235 ? -1.855 16.917 -8.575 1.00 67.00 235 GLY A C 1
ATOM 1784 O O . GLY A 1 235 ? -2.880 16.683 -9.207 1.00 67.00 235 GLY A O 1
ATOM 1785 N N . ALA A 1 236 ? -0.762 17.411 -9.151 1.00 74.75 236 ALA A N 1
ATOM 1786 C CA . ALA A 1 236 ? -0.577 17.658 -10.571 1.00 74.75 236 ALA A CA 1
ATOM 1787 C C . ALA A 1 236 ? 0.919 17.579 -10.906 1.00 74.75 236 ALA A C 1
ATOM 1789 O O . ALA A 1 236 ? 1.770 17.724 -10.027 1.00 74.75 236 ALA A O 1
ATOM 1790 N N . HIS A 1 237 ? 1.233 17.375 -12.181 1.00 77.00 237 HIS A N 1
ATOM 1791 C CA . HIS A 1 237 ? 2.586 17.488 -12.711 1.00 77.00 237 HIS A CA 1
ATOM 1792 C C . HIS A 1 237 ? 2.668 18.716 -13.619 1.00 77.00 237 HIS A C 1
ATOM 1794 O O . HIS A 1 237 ? 1.962 18.809 -14.619 1.00 77.00 237 HIS A O 1
ATOM 1800 N N . ASP A 1 238 ? 3.538 19.663 -13.277 1.00 81.69 238 ASP A N 1
ATOM 1801 C CA . ASP A 1 238 ? 3.829 20.825 -14.116 1.00 81.69 238 ASP A CA 1
ATOM 1802 C C . ASP A 1 238 ? 5.332 21.139 -14.145 1.00 81.69 238 ASP A C 1
ATOM 1804 O O . ASP A 1 238 ? 6.150 20.439 -13.540 1.00 81.69 238 ASP A O 1
ATOM 1808 N N . MET A 1 239 ? 5.723 22.200 -14.862 1.00 82.56 239 MET A N 1
ATOM 1809 C CA . MET A 1 239 ? 7.133 22.580 -15.022 1.00 82.56 239 MET A CA 1
ATOM 1810 C C . MET A 1 239 ? 7.879 22.802 -13.696 1.00 82.56 239 MET A C 1
ATOM 1812 O O . MET A 1 239 ? 9.104 22.699 -13.668 1.00 82.56 239 MET A O 1
ATOM 1816 N N . ARG A 1 240 ? 7.184 23.075 -12.585 1.00 85.06 240 ARG A N 1
ATOM 1817 C CA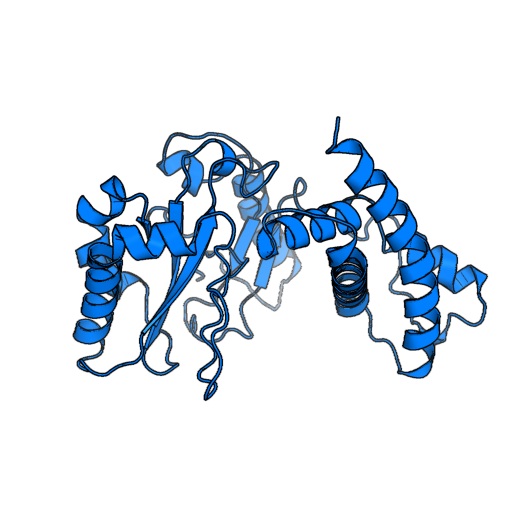 . ARG A 1 240 ? 7.788 23.223 -11.251 1.00 85.06 240 ARG A CA 1
ATOM 1818 C C . ARG A 1 240 ? 8.315 21.895 -10.710 1.00 85.06 240 ARG A C 1
ATOM 1820 O O . ARG A 1 240 ? 9.242 21.902 -9.905 1.00 85.06 240 ARG A O 1
ATOM 1827 N N . ASN A 1 241 ? 7.761 20.767 -11.156 1.00 86.50 241 ASN A N 1
ATOM 1828 C CA . ASN A 1 241 ? 8.100 19.437 -10.650 1.00 86.50 241 ASN A CA 1
ATOM 1829 C C . ASN A 1 241 ? 9.187 18.724 -11.466 1.00 86.50 241 ASN A C 1
ATOM 1831 O O . ASN A 1 241 ? 9.620 17.640 -11.082 1.00 86.50 241 ASN A O 1
ATOM 1835 N N . VAL A 1 242 ? 9.664 19.317 -12.566 1.00 88.06 242 VAL A N 1
ATOM 1836 C CA . VAL A 1 242 ? 10.594 18.661 -13.504 1.00 88.06 242 VAL A CA 1
ATOM 1837 C C . VAL A 1 242 ? 11.914 18.227 -12.855 1.00 88.06 242 VAL A C 1
ATOM 1839 O O . VAL A 1 242 ? 12.463 17.176 -13.187 1.00 88.06 242 VAL A O 1
ATOM 1842 N N . VAL A 1 243 ? 12.426 19.017 -11.905 1.00 87.12 243 VAL A N 1
ATOM 1843 C CA . VAL A 1 243 ? 13.671 18.701 -11.188 1.00 87.12 243 VAL A CA 1
ATOM 1844 C C . VAL A 1 243 ? 13.472 17.480 -10.299 1.00 87.12 243 VAL A C 1
ATOM 1846 O O . VAL A 1 243 ? 14.282 16.560 -10.323 1.00 87.12 243 VAL A O 1
ATOM 1849 N N . GLU A 1 244 ? 12.369 17.447 -9.561 1.00 87.75 244 GLU A N 1
ATOM 1850 C CA . GLU A 1 244 ? 12.054 16.356 -8.646 1.00 87.75 244 GLU A CA 1
ATOM 1851 C C . GLU A 1 244 ? 11.679 15.069 -9.378 1.00 87.75 244 GLU A C 1
ATOM 1853 O O . GLU A 1 244 ? 12.081 13.986 -8.957 1.00 87.75 244 GLU A O 1
ATOM 1858 N N . PHE A 1 245 ? 10.988 15.190 -10.513 1.00 90.12 245 PHE A N 1
ATOM 1859 C CA . PHE A 1 245 ? 10.753 14.087 -11.436 1.00 90.12 245 PHE A CA 1
ATOM 1860 C C . PHE A 1 245 ? 12.078 13.458 -11.878 1.00 90.12 245 PHE A C 1
ATOM 1862 O O . PHE A 1 245 ? 12.278 12.250 -11.740 1.00 90.12 245 PHE A O 1
ATOM 1869 N N . ALA A 1 246 ? 13.013 14.282 -12.364 1.00 88.31 246 ALA A N 1
ATOM 1870 C CA . ALA A 1 246 ? 14.312 13.805 -12.820 1.00 88.31 246 ALA A CA 1
ATOM 1871 C C . ALA A 1 246 ? 15.112 13.148 -11.683 1.00 88.31 246 ALA A C 1
ATOM 1873 O O . ALA A 1 246 ? 15.712 12.096 -11.893 1.00 88.31 246 ALA A O 1
ATOM 1874 N N . GLU A 1 247 ? 15.081 13.717 -10.475 1.00 87.00 247 GLU A N 1
ATOM 1875 C CA . GLU A 1 247 ? 15.723 13.137 -9.289 1.00 87.00 247 GLU A CA 1
ATOM 1876 C C . GLU A 1 247 ? 15.081 11.821 -8.845 1.00 87.00 247 GLU A C 1
ATOM 1878 O O . GLU A 1 247 ? 15.776 10.915 -8.379 1.00 87.00 247 GLU A O 1
ATOM 1883 N N . TRP A 1 248 ? 13.760 11.693 -8.973 1.00 89.00 248 TRP A N 1
ATOM 1884 C CA . TRP A 1 248 ? 13.065 10.444 -8.690 1.00 89.00 248 TRP A CA 1
ATOM 1885 C C . TRP A 1 248 ? 13.494 9.349 -9.665 1.00 89.00 248 TRP A C 1
ATOM 1887 O O . TRP A 1 248 ? 13.928 8.290 -9.211 1.00 89.00 248 TRP A O 1
ATOM 1897 N N . VAL A 1 249 ? 13.467 9.626 -10.974 1.00 86.81 249 VAL A N 1
ATOM 1898 C CA . VAL A 1 249 ? 13.868 8.663 -12.015 1.00 86.81 249 VAL A CA 1
ATOM 1899 C C . VAL A 1 249 ? 15.340 8.279 -11.869 1.00 86.81 249 VAL A C 1
ATOM 1901 O O . VAL A 1 249 ? 15.688 7.108 -11.998 1.00 86.81 249 VAL A O 1
ATOM 1904 N N . GLU A 1 250 ? 16.203 9.247 -11.557 1.00 84.50 250 GLU A N 1
ATOM 1905 C CA . GLU A 1 250 ? 17.623 9.020 -11.291 1.00 84.50 250 GLU A CA 1
ATOM 1906 C C . GLU A 1 250 ? 17.831 8.086 -10.095 1.00 84.50 250 GLU A C 1
ATOM 1908 O O . GLU A 1 250 ? 18.518 7.073 -10.223 1.00 84.50 250 GLU A O 1
ATOM 1913 N N . ARG A 1 251 ? 17.201 8.369 -8.948 1.00 80.38 251 ARG A N 1
ATOM 1914 C CA . ARG A 1 251 ? 17.298 7.498 -7.765 1.00 80.38 251 ARG A CA 1
ATOM 1915 C C . ARG A 1 251 ? 16.730 6.110 -8.018 1.00 80.38 251 ARG A C 1
ATOM 1917 O O . ARG A 1 251 ? 17.298 5.143 -7.517 1.00 80.38 251 ARG A O 1
ATOM 1924 N N . ASP A 1 252 ? 15.618 6.007 -8.740 1.00 79.62 252 ASP A N 1
ATOM 1925 C CA . ASP A 1 252 ? 15.006 4.719 -9.057 1.00 79.62 252 ASP A CA 1
ATOM 1926 C C . ASP A 1 252 ? 15.921 3.878 -9.953 1.00 79.62 252 ASP A C 1
ATOM 1928 O O . ASP A 1 252 ? 16.229 2.733 -9.624 1.00 79.62 252 ASP A O 1
ATOM 1932 N N . ALA A 1 253 ? 16.466 4.480 -11.013 1.00 78.31 253 ALA A N 1
ATOM 1933 C CA . ALA A 1 253 ? 17.414 3.810 -11.894 1.00 78.31 253 ALA A CA 1
ATOM 1934 C C . ALA A 1 253 ? 18.722 3.438 -11.186 1.00 78.31 253 ALA A C 1
ATOM 1936 O O . ALA A 1 253 ? 19.294 2.395 -11.483 1.00 78.31 253 ALA A O 1
ATOM 1937 N N . LEU A 1 254 ? 19.208 4.264 -10.257 1.00 73.38 254 LEU A N 1
ATOM 1938 C CA . LEU A 1 254 ? 20.475 4.034 -9.559 1.00 73.38 254 LEU A CA 1
ATOM 1939 C C . LEU A 1 254 ? 20.372 3.066 -8.380 1.00 73.38 254 LEU A C 1
ATOM 1941 O O . LEU A 1 254 ? 21.354 2.399 -8.072 1.00 73.38 254 LEU A O 1
ATOM 1945 N N . ARG A 1 255 ? 19.203 2.921 -7.742 1.00 67.62 255 ARG A N 1
ATOM 1946 C CA . ARG A 1 255 ? 18.997 1.958 -6.638 1.00 67.62 255 ARG A CA 1
ATOM 1947 C C . ARG A 1 255 ? 19.342 0.519 -7.045 1.00 67.62 255 ARG A C 1
ATOM 1949 O O . ARG A 1 255 ? 19.659 -0.313 -6.201 1.00 67.62 255 ARG A O 1
ATOM 1956 N N . GLU A 1 256 ? 19.286 0.243 -8.341 1.00 54.59 256 GLU A N 1
ATOM 1957 C CA . GLU A 1 256 ? 19.532 -1.054 -8.955 1.00 54.59 256 GLU A CA 1
ATOM 1958 C C . GLU A 1 256 ? 20.990 -1.311 -9.386 1.00 54.59 256 GLU A C 1
ATOM 1960 O O . GLU A 1 256 ? 21.294 -2.424 -9.832 1.00 54.59 256 GLU A O 1
ATOM 1965 N N . HIS A 1 257 ? 21.884 -0.319 -9.267 1.00 55.59 257 HIS A N 1
ATOM 1966 C CA . HIS A 1 257 ? 23.254 -0.378 -9.780 1.00 55.59 257 HIS A CA 1
ATOM 1967 C C . HIS A 1 257 ? 24.262 0.232 -8.796 1.00 55.59 257 HIS A C 1
ATOM 1969 O O . HIS A 1 257 ? 24.173 1.400 -8.437 1.00 55.59 257 HIS A O 1
ATOM 1975 N N . ASP A 1 258 ? 25.270 -0.549 -8.400 1.00 49.66 258 ASP A N 1
ATOM 1976 C CA . ASP A 1 258 ? 26.382 -0.071 -7.571 1.00 49.66 258 ASP A CA 1
ATOM 1977 C C . ASP A 1 258 ? 27.282 0.859 -8.407 1.00 49.66 258 ASP A C 1
ATOM 1979 O O . ASP A 1 258 ? 28.064 0.412 -9.256 1.00 49.66 258 ASP A O 1
ATOM 1983 N N . CYS A 1 259 ? 27.098 2.172 -8.254 1.00 49.50 259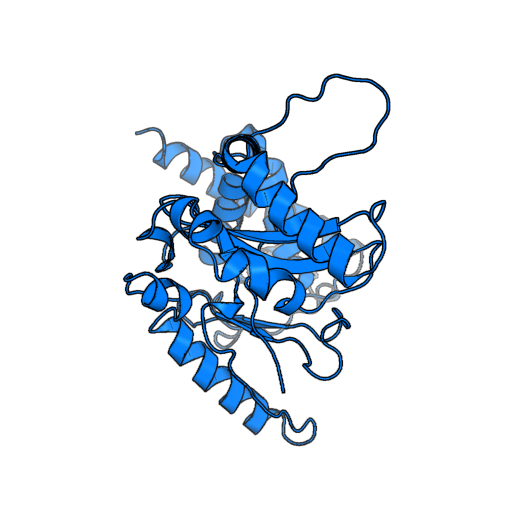 CYS A N 1
ATOM 1984 C CA . CYS A 1 259 ? 27.854 3.190 -8.971 1.00 49.50 259 CYS A CA 1
ATOM 1985 C C . CYS A 1 259 ? 28.857 3.884 -8.040 1.00 49.50 259 CYS A C 1
ATOM 1987 O O . CYS A 1 259 ? 28.474 4.491 -7.047 1.00 49.50 259 CYS A O 1
ATOM 1989 N N . GLY A 1 260 ? 30.148 3.847 -8.387 1.00 51.47 260 GLY A N 1
ATOM 1990 C CA . GLY A 1 260 ? 31.148 4.711 -7.749 1.00 51.47 260 GLY A CA 1
ATOM 1991 C C . GLY A 1 260 ? 30.962 6.193 -8.120 1.00 51.47 260 GLY A C 1
ATOM 1992 O O . GLY A 1 260 ? 30.417 6.512 -9.180 1.00 51.47 260 GLY A O 1
ATOM 1993 N N . ASP A 1 261 ? 31.474 7.095 -7.277 1.00 53.06 261 ASP A N 1
ATOM 1994 C CA . ASP A 1 261 ? 31.166 8.539 -7.274 1.00 53.06 261 ASP A CA 1
ATOM 1995 C C . ASP A 1 261 ? 31.393 9.277 -8.610 1.00 53.06 261 ASP A C 1
ATOM 1997 O O . ASP A 1 261 ? 30.602 10.132 -9.008 1.00 53.06 261 ASP A O 1
ATOM 2001 N N . VAL A 1 262 ? 32.463 8.951 -9.343 1.00 48.12 262 VAL A N 1
ATOM 2002 C CA . VAL A 1 262 ? 32.855 9.684 -10.567 1.00 48.12 262 VAL A CA 1
ATOM 2003 C C . VAL A 1 262 ? 31.933 9.372 -11.753 1.00 48.12 262 VAL A C 1
ATOM 2005 O O . VAL A 1 262 ? 31.655 10.243 -12.578 1.00 48.12 262 VAL A O 1
ATOM 2008 N N . ALA A 1 263 ? 31.410 8.147 -11.832 1.00 59.62 263 ALA A N 1
ATOM 2009 C CA . ALA A 1 263 ? 30.521 7.734 -12.915 1.00 59.62 263 ALA A CA 1
ATOM 2010 C C . ALA A 1 263 ? 29.076 8.243 -12.712 1.00 59.62 263 ALA A C 1
ATOM 2012 O O . ALA A 1 263 ? 28.346 8.432 -13.688 1.00 59.62 263 ALA A O 1
ATOM 2013 N N . ALA A 1 264 ? 28.688 8.555 -11.469 1.00 62.31 264 ALA A N 1
ATOM 2014 C CA . ALA A 1 264 ? 27.365 9.077 -11.128 1.00 62.31 264 ALA A CA 1
ATOM 2015 C C . ALA A 1 264 ? 27.101 10.480 -11.714 1.00 62.31 264 ALA A C 1
ATOM 2017 O O . ALA A 1 264 ? 26.021 10.730 -12.245 1.00 62.31 264 ALA A O 1
ATOM 2018 N N . ALA A 1 265 ? 28.089 11.383 -11.710 1.00 68.12 265 ALA A N 1
ATOM 2019 C CA . ALA A 1 265 ? 27.903 12.756 -12.200 1.00 68.12 265 ALA A CA 1
ATOM 2020 C C . ALA A 1 265 ? 27.642 12.828 -13.718 1.00 68.12 265 ALA A C 1
ATOM 2022 O O . ALA A 1 265 ? 26.763 13.561 -14.185 1.00 68.12 265 ALA A O 1
ATOM 2023 N N . GLN A 1 266 ? 28.391 12.051 -14.507 1.00 70.56 266 GLN A N 1
ATOM 2024 C CA . GLN A 1 266 ? 28.210 12.004 -15.960 1.00 70.56 266 GLN A CA 1
ATOM 2025 C C . GLN A 1 266 ? 26.913 11.287 -16.343 1.00 70.56 266 GLN A C 1
ATOM 2027 O O . GLN A 1 266 ? 26.232 11.717 -17.277 1.00 70.56 266 GLN A O 1
ATOM 2032 N N . LEU A 1 267 ? 26.538 10.253 -15.586 1.00 73.56 267 LEU A N 1
ATOM 2033 C CA . LEU A 1 267 ? 25.258 9.577 -15.741 1.00 73.56 267 LEU A CA 1
ATOM 2034 C C . LEU A 1 267 ? 24.086 10.523 -15.446 1.00 73.56 267 LEU A C 1
ATOM 2036 O O . LEU A 1 267 ? 23.210 10.661 -16.294 1.00 73.56 267 LEU A O 1
ATOM 2040 N N . SER A 1 268 ? 24.115 11.241 -14.319 1.00 78.94 268 SER A N 1
ATOM 2041 C CA . SER A 1 268 ? 23.087 12.216 -13.927 1.00 78.94 268 SER A CA 1
ATOM 2042 C C . SER A 1 268 ? 22.837 13.255 -15.024 1.00 78.94 268 SER A C 1
ATOM 2044 O O . SER A 1 268 ? 21.697 13.511 -15.418 1.00 78.94 268 SER A O 1
ATOM 2046 N N . LYS A 1 269 ? 23.912 13.796 -15.617 1.00 82.69 269 LYS A N 1
ATOM 2047 C CA . LYS A 1 269 ? 23.821 14.761 -16.722 1.00 82.69 269 LYS A CA 1
ATOM 2048 C C . LYS A 1 269 ? 23.108 14.183 -17.950 1.00 82.69 269 LYS A C 1
ATOM 2050 O O . LYS A 1 269 ? 22.257 14.857 -18.531 1.00 82.69 269 LYS A O 1
ATOM 2055 N N . VAL A 1 270 ? 23.462 12.965 -18.366 1.00 82.81 270 VAL A N 1
ATOM 2056 C CA . VAL A 1 270 ? 22.865 12.315 -19.548 1.00 82.81 270 VAL A CA 1
ATOM 2057 C C . VAL A 1 270 ? 21.428 11.870 -19.270 1.00 82.81 270 VAL A C 1
ATOM 2059 O O . VAL A 1 270 ? 20.571 12.032 -20.141 1.00 82.81 270 VAL A O 1
ATOM 2062 N N . MET A 1 271 ? 21.142 11.385 -18.058 1.00 85.62 271 MET A N 1
ATOM 2063 C CA . MET A 1 271 ? 19.784 11.081 -17.613 1.00 85.62 271 MET A CA 1
ATOM 2064 C C . MET A 1 271 ? 18.919 12.330 -17.691 1.00 85.62 271 MET A C 1
ATOM 2066 O O . MET A 1 271 ? 17.972 12.330 -18.465 1.00 85.62 271 MET A O 1
ATOM 2070 N N . ARG A 1 272 ? 19.287 13.427 -17.014 1.00 86.88 272 ARG A N 1
ATOM 2071 C CA . ARG A 1 272 ? 18.534 14.697 -17.036 1.00 86.88 272 ARG A CA 1
ATOM 2072 C C . ARG A 1 272 ? 18.262 15.197 -18.458 1.00 86.88 272 ARG A C 1
ATOM 2074 O O . ARG A 1 272 ? 17.135 15.577 -18.757 1.00 86.88 272 ARG A O 1
ATOM 2081 N N . ALA A 1 273 ? 19.248 15.120 -19.354 1.00 86.44 273 ALA A N 1
ATOM 2082 C CA . ALA A 1 273 ? 19.074 15.489 -20.762 1.00 86.44 273 ALA A CA 1
ATOM 2083 C C . ALA A 1 273 ? 18.074 14.597 -21.531 1.00 86.44 273 ALA A C 1
ATOM 2085 O O . ALA A 1 273 ? 17.548 15.029 -22.551 1.00 86.44 273 ALA A O 1
ATOM 2086 N N . THR A 1 274 ? 17.814 13.379 -21.050 1.00 85.81 274 THR A N 1
ATOM 2087 C CA . THR A 1 274 ? 16.850 12.425 -21.625 1.00 85.81 274 THR A CA 1
ATOM 2088 C C . THR A 1 274 ? 15.464 12.566 -20.991 1.00 85.81 274 THR A C 1
ATOM 2090 O O . THR A 1 274 ? 14.468 12.618 -21.707 1.00 85.81 274 THR A O 1
ATOM 2093 N N . VAL A 1 275 ? 15.382 12.663 -19.657 1.00 89.69 275 VAL A N 1
ATOM 2094 C CA . VAL A 1 275 ? 14.095 12.689 -18.938 1.00 89.69 275 VAL A CA 1
ATOM 2095 C C . VAL A 1 275 ? 13.362 14.020 -19.051 1.00 89.69 275 VAL A C 1
ATOM 2097 O O . VAL A 1 275 ? 12.140 14.026 -19.152 1.00 89.69 275 VAL A O 1
ATOM 2100 N N . ILE A 1 276 ? 14.082 15.147 -19.035 1.00 89.00 276 ILE A N 1
ATOM 2101 C CA . ILE A 1 276 ? 13.459 16.481 -19.032 1.00 89.00 276 ILE A CA 1
ATOM 2102 C C . ILE A 1 276 ? 12.643 16.732 -20.314 1.00 89.00 276 ILE A C 1
ATOM 2104 O O . ILE A 1 276 ? 11.486 17.131 -20.192 1.00 89.00 276 ILE A O 1
ATOM 2108 N N . PRO A 1 277 ? 13.163 16.470 -21.534 1.00 89.56 277 PRO A N 1
ATOM 2109 C CA . PRO A 1 277 ? 12.363 16.621 -22.749 1.00 89.56 277 PRO A CA 1
ATOM 2110 C C . PRO A 1 277 ? 11.122 15.726 -22.767 1.00 89.56 277 PRO A C 1
ATOM 2112 O O . PRO A 1 277 ? 10.062 16.175 -23.192 1.00 89.56 277 PRO A O 1
ATOM 2115 N N . TRP A 1 278 ? 11.234 14.486 -22.276 1.00 90.69 278 TRP A N 1
ATOM 2116 C CA . TRP A 1 278 ? 10.091 13.578 -22.183 1.00 90.69 278 TRP A CA 1
ATOM 2117 C C . TRP A 1 278 ? 9.016 14.141 -21.250 1.00 90.69 278 TRP A C 1
ATOM 2119 O O . TRP A 1 278 ? 7.858 14.220 -21.644 1.00 90.69 278 TRP A O 1
ATOM 2129 N N . PHE A 1 279 ? 9.396 14.610 -20.057 1.00 88.06 279 PHE A N 1
ATOM 2130 C CA . PHE A 1 279 ? 8.466 15.218 -19.101 1.00 88.06 279 PHE A CA 1
ATOM 2131 C C . PHE A 1 279 ? 7.744 16.432 -19.698 1.00 88.06 279 PHE A C 1
ATOM 2133 O O . PHE A 1 279 ? 6.526 16.539 -19.587 1.00 88.06 279 PHE A O 1
ATOM 2140 N N . ASN A 1 280 ? 8.479 17.303 -20.397 1.00 86.56 280 ASN A N 1
ATOM 2141 C CA . ASN A 1 280 ? 7.914 18.497 -21.028 1.00 86.56 280 ASN A CA 1
ATOM 2142 C C . ASN A 1 280 ? 6.863 18.167 -22.105 1.00 86.56 280 ASN A C 1
ATOM 2144 O O . ASN A 1 280 ? 5.868 18.871 -22.218 1.00 86.56 280 ASN A O 1
ATOM 2148 N N . LEU A 1 281 ? 7.032 17.075 -22.855 1.00 86.38 281 LEU A N 1
ATOM 2149 C CA . LEU A 1 281 ? 6.015 16.631 -23.818 1.00 86.38 281 LEU A CA 1
ATOM 2150 C C . LEU A 1 281 ? 4.733 16.123 -23.134 1.00 86.38 281 LEU A C 1
ATOM 2152 O O . LEU A 1 281 ? 3.651 16.241 -23.699 1.00 86.38 281 LEU A O 1
ATOM 2156 N N . HIS A 1 282 ? 4.846 15.573 -21.921 1.00 83.12 282 HIS A N 1
ATOM 2157 C CA . HIS A 1 282 ? 3.732 14.933 -21.212 1.00 83.12 282 HIS A CA 1
ATOM 2158 C C . HIS A 1 282 ? 2.988 15.872 -20.248 1.00 83.12 282 HIS A C 1
ATOM 2160 O O . HIS A 1 282 ? 1.872 15.560 -19.843 1.00 83.12 282 HIS A O 1
ATOM 2166 N N . ILE A 1 283 ? 3.548 17.046 -19.930 1.00 78.19 283 ILE A N 1
ATOM 2167 C CA . ILE A 1 283 ? 2.786 18.148 -19.310 1.00 78.19 283 ILE A CA 1
ATOM 2168 C C . ILE A 1 283 ? 1.894 18.867 -20.342 1.00 78.19 283 ILE A C 1
ATOM 2170 O O . ILE A 1 283 ? 0.823 19.353 -19.991 1.00 78.19 283 ILE A O 1
ATOM 2174 N N . GLU A 1 284 ? 2.305 18.927 -21.616 1.00 56.47 284 GLU A N 1
ATOM 2175 C CA . GLU A 1 284 ? 1.572 19.632 -22.682 1.00 56.47 284 GLU A CA 1
ATOM 2176 C C . GLU A 1 284 ? 0.338 18.849 -23.162 1.00 56.47 284 GLU A C 1
ATOM 2178 O O . GLU A 1 284 ? -0.666 19.449 -23.541 1.00 56.47 284 GLU A O 1
ATOM 2183 N N . SER A 1 285 ? 0.361 17.515 -23.070 1.00 51.97 285 SER A N 1
ATOM 2184 C CA . SER A 1 285 ? -0.760 16.645 -23.451 1.00 51.97 285 SER A CA 1
ATOM 2185 C C . SER A 1 285 ? -1.932 16.617 -22.460 1.00 51.97 285 SER A C 1
ATOM 2187 O O . SER A 1 285 ? -2.984 16.094 -22.806 1.00 51.97 285 SER A O 1
ATOM 2189 N N . CYS A 1 286 ? -1.773 17.157 -21.246 1.00 41.88 286 CYS A N 1
ATOM 2190 C CA . CYS A 1 286 ? -2.824 17.205 -20.214 1.00 41.88 286 CYS A CA 1
ATOM 2191 C C . CYS A 1 286 ? -3.567 18.558 -20.151 1.00 41.88 286 CYS A C 1
ATOM 2193 O O . CYS A 1 286 ? -4.511 18.695 -19.376 1.00 41.88 286 CYS A O 1
ATOM 2195 N N . CYS A 1 287 ? -3.142 19.558 -20.937 1.00 33.66 287 CYS A N 1
ATOM 2196 C CA . CYS A 1 287 ? -3.719 20.912 -20.971 1.00 33.66 287 CYS A CA 1
ATOM 2197 C C . CYS A 1 287 ? -4.657 21.170 -22.172 1.00 33.66 287 CYS A C 1
ATOM 2199 O O . CYS A 1 287 ? -5.007 22.325 -22.426 1.00 33.66 287 CYS A O 1
ATOM 2201 N N . MET A 1 288 ? -5.065 20.126 -22.902 1.00 29.78 288 MET A N 1
ATOM 2202 C CA . MET A 1 288 ? -6.107 20.161 -23.944 1.00 29.78 288 MET A CA 1
ATOM 2203 C C . MET A 1 288 ? -7.225 19.184 -23.601 1.00 29.78 288 MET A C 1
ATOM 2205 O O . MET A 1 288 ? -8.389 19.521 -23.909 1.00 29.78 288 MET A O 1
#

pLDDT: mean 78.67, std 20.57, range [23.34, 97.0]

Sequence (288 aa):
MVVWSHGLGCSSRSSRGTGSSQERKDNLGFAHFVLERADVFQSLVNAVRRAVDDEDSVVFLAGEWCGDAIQKNVALCELPRMFIVFHVSANGGYQPLSVLDEVMSTEITRSNSVYCITLVTPYVVTIDLRDTAAAAAALGEVTEAVDERCPFAAALGAVGHGEGVVWKMARRPQCSSLWFKTKGAAHEMPARGGGIKPVKLASLSDCRAVREYVAAVCTNRRLEQGLEYITEMYGAHDMRNVVEFAEWVERDALREHDCGDVAAAQLSKVMRATVIPWFNLHIESCCM

Foldseek 3Di:
DWFWADDDWPDQDPPPDPDDDDDRQCQLVPVVLCVVLVVLVVVQVVLVCVVVVHPPWDKDFTWDFFEDPLDPQAQRPPHHTATETEWMDTNLHTDDPVSCVVSQVDVSCVVSRYHYPVLDDGDDDDDDPVCVPVVVVVQQVQQQVQQQFPVVSVSVPTGGGHFWTWTADVVCNVPCVPIDIDGHPVNDDPPCPVPPDQDQLVPCPDPVSLLVLLPVLCDPSLLVVLLSVCCSGNVHDDPVCLVVSLVSSLCVSPVVHDHDDPSSVSSSVSSSVVNNVVSVVVNVVVPD

Secondary structure (DSSP, 8-state):
-EE--------------SS-------STTHHHHHHHTHHHHHHHHHHHHHHHT-TT--EEEEEEEESGGGSSSSGGGGS--EEEEEEEEETTEEE-GGGGHHHHTSHHHHTTTEEEGGGSPPP-----TT-HHHHHHHHHHHHHHHHHS-HHHHHTT--S---EEEEEETTSTT-GGG-EEEE-TTTS---TTSS-----GGG--SHHHHHHHHHHHS-HHHHHHHHHHHHHHHSS--GGGHHHHHHHHHHHHHHTS---HHHHHHHHHHHHHHHHHHHHHHHHTT--